Protein AF-A0A8S0SL87-F1 (afdb_monomer_lite)

pLDDT: mean 70.09, std 12.91, range [46.19, 93.69]

Foldseek 3Di:
DVVVLVVLVVVLVVLVVLVPDPDPCVVVSLVVLCVVCVPDDDPVVVVVVVVLVVVLVVLVVVLVVVVVVCVVDPDDDPVVVVVVVVVSVVSVSVSVSSVSVVVVVVVSVVVVVVVVVVVVVVVVVVVVVVVVVVVVVVVVVVVVVVVVVVVVVVVVVVVVVVVVVVVVVVVVVVVVVVVVVVVVVVVVVVVVVVVVVVVVVVVVVVVVVVVVVVVVVVVD

Sequence (220 aa):
MIQLLFTLIFAEMALIVIFVFKTPFRKLAIMGLDRVKRGRGPIVVKTVAGTIFIVMVSSGYSVVAIHRR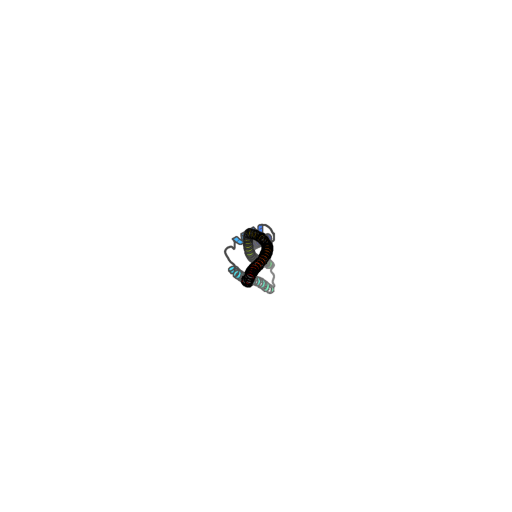WIDDGEVNTTDQILLAKHLLEASLMGFSLFLAFMIDRLHHYIRELRVRRKSMEAVKQQNRAFEDEKTPISEEVIALKLEKTTSHERIKQLESKLEEKIKDANSAEANATALKKQSEGFLLEQWRIQEFLSHGLKFKSQYNKFIYYIKVKFI

Organism: NCBI:txid158383

Radius of gyration: 60.65 Å; chains: 1; bounding box: 116×44×173 Å

Structure (mmCIF, N/CA/C/O backbone):
data_AF-A0A8S0SL87-F1
#
_entry.id   AF-A0A8S0SL87-F1
#
loop_
_atom_site.group_PDB
_atom_site.id
_atom_site.type_symbol
_atom_site.label_atom_id
_atom_site.label_alt_id
_atom_site.label_comp_id
_atom_site.label_asym_id
_atom_site.label_entity_id
_atom_site.label_seq_id
_atom_site.pdbx_PDB_ins_code
_atom_site.Cartn_x
_atom_site.Cartn_y
_atom_site.Cartn_z
_atom_site.occupancy
_atom_site.B_iso_or_equiv
_atom_site.auth_seq_id
_atom_site.auth_comp_id
_atom_site.auth_asym_id
_atom_site.auth_atom_id
_atom_site.pdbx_PDB_model_num
ATOM 1 N N . MET A 1 1 ? 24.082 5.816 -46.889 1.00 67.62 1 MET A N 1
ATOM 2 C CA . MET A 1 1 ? 24.326 5.435 -45.481 1.00 67.62 1 MET A CA 1
ATOM 3 C C . MET A 1 1 ? 24.149 6.617 -44.533 1.00 67.62 1 MET A C 1
ATOM 5 O O . MET A 1 1 ? 23.246 6.563 -43.711 1.00 67.62 1 MET A O 1
ATOM 9 N N . ILE A 1 2 ? 24.878 7.725 -44.716 1.00 68.62 2 ILE A N 1
ATOM 10 C CA . ILE A 1 2 ? 24.764 8.940 -43.876 1.00 68.62 2 ILE A CA 1
ATOM 11 C C . ILE A 1 2 ? 23.323 9.478 -43.737 1.00 68.62 2 ILE A C 1
ATOM 13 O O . ILE A 1 2 ? 22.911 9.808 -42.633 1.00 68.62 2 ILE A O 1
ATOM 17 N N . GLN A 1 3 ? 22.524 9.504 -44.812 1.00 74.56 3 GLN A N 1
ATOM 18 C CA . GLN A 1 3 ? 21.118 9.943 -44.742 1.00 74.56 3 GLN A CA 1
ATOM 19 C C . GLN A 1 3 ? 20.264 9.079 -43.799 1.00 74.56 3 GLN A C 1
ATOM 21 O O . GLN A 1 3 ? 19.480 9.622 -43.031 1.00 74.56 3 GLN A O 1
ATOM 26 N N . LEU A 1 4 ? 20.454 7.753 -43.806 1.00 76.31 4 LEU A N 1
ATOM 27 C CA . LEU A 1 4 ? 19.731 6.836 -42.917 1.00 76.31 4 LEU A CA 1
ATOM 28 C C . LEU A 1 4 ? 20.131 7.047 -41.455 1.00 76.31 4 LEU A C 1
ATOM 30 O O . LEU A 1 4 ? 19.263 7.055 -40.587 1.00 76.31 4 LEU A O 1
ATOM 34 N N . LEU A 1 5 ? 21.424 7.269 -41.191 1.00 73.69 5 LEU A N 1
ATOM 35 C CA . LEU A 1 5 ? 21.924 7.595 -39.852 1.00 73.69 5 LEU A CA 1
ATOM 36 C C . LEU A 1 5 ? 21.337 8.922 -39.353 1.00 73.69 5 LEU A C 1
ATOM 38 O O . LEU A 1 5 ? 20.911 9.006 -38.206 1.00 73.69 5 LEU A O 1
ATOM 42 N N . PHE A 1 6 ? 21.224 9.931 -40.220 1.00 72.94 6 PHE A N 1
ATOM 43 C CA . PHE A 1 6 ? 20.551 11.188 -39.887 1.00 72.94 6 PHE A CA 1
ATOM 44 C C . PHE A 1 6 ? 19.064 10.997 -39.578 1.00 72.94 6 PHE A C 1
ATOM 46 O O . PHE A 1 6 ? 18.579 11.541 -38.588 1.00 72.94 6 PHE A O 1
ATOM 53 N N . THR A 1 7 ? 18.335 10.214 -40.379 1.00 74.25 7 THR A N 1
ATOM 54 C CA . THR A 1 7 ? 16.920 9.907 -40.110 1.00 74.25 7 THR A CA 1
ATOM 55 C C . THR A 1 7 ? 16.748 9.154 -38.792 1.00 74.25 7 THR A C 1
ATOM 57 O O . THR A 1 7 ? 15.816 9.439 -38.041 1.00 74.25 7 THR A O 1
ATOM 60 N N . LEU A 1 8 ? 17.657 8.227 -38.487 1.00 76.56 8 LEU A N 1
ATOM 61 C CA . LEU A 1 8 ? 17.645 7.452 -37.252 1.00 76.56 8 LEU A CA 1
ATOM 62 C C . LEU A 1 8 ? 17.896 8.344 -36.031 1.00 76.56 8 LEU A C 1
ATOM 64 O O . LEU A 1 8 ? 17.082 8.346 -35.113 1.00 76.56 8 LEU A O 1
ATOM 68 N N . ILE A 1 9 ? 18.930 9.189 -36.071 1.00 76.19 9 ILE A N 1
ATOM 69 C CA . ILE A 1 9 ? 19.212 10.171 -35.013 1.00 76.19 9 ILE A CA 1
ATOM 70 C C . ILE A 1 9 ? 18.038 11.143 -34.855 1.00 76.19 9 ILE A C 1
ATOM 72 O O . ILE A 1 9 ? 17.658 11.476 -33.737 1.00 76.19 9 ILE A O 1
ATOM 76 N N . PHE A 1 10 ? 17.418 11.583 -35.952 1.00 76.38 10 PHE A N 1
ATOM 77 C CA . PHE A 1 10 ? 16.253 12.465 -35.889 1.00 76.38 10 PHE A CA 1
ATOM 78 C C . PHE A 1 10 ? 15.051 11.784 -35.218 1.00 76.38 10 PHE A C 1
ATOM 80 O O . PHE A 1 10 ? 14.382 12.395 -34.385 1.00 76.38 10 PHE A O 1
ATOM 87 N N . ALA A 1 11 ? 14.805 10.506 -35.517 1.00 72.12 11 ALA A N 1
ATOM 88 C CA . ALA A 1 11 ? 13.777 9.714 -34.847 1.00 72.12 11 ALA A CA 1
ATOM 89 C C . ALA A 1 11 ? 14.088 9.500 -33.353 1.00 72.12 11 ALA A C 1
ATOM 91 O O . ALA A 1 11 ? 13.188 9.597 -32.518 1.00 72.12 11 ALA A O 1
ATOM 92 N N . GLU A 1 12 ? 15.351 9.259 -32.998 1.00 69.00 12 GLU A N 1
ATOM 93 C CA . GLU A 1 12 ? 15.801 9.114 -31.608 1.00 69.00 12 GLU A CA 1
ATOM 94 C C . GLU A 1 12 ? 15.674 10.431 -30.827 1.00 69.00 12 GLU A C 1
ATOM 96 O O . GLU A 1 12 ? 15.150 10.445 -29.711 1.00 69.00 12 GLU A O 1
ATOM 101 N N . MET A 1 13 ? 16.064 11.555 -31.430 1.00 72.12 13 MET A N 1
ATOM 102 C CA . MET A 1 13 ? 15.890 12.895 -30.864 1.00 72.12 13 MET A CA 1
ATOM 103 C C . MET A 1 13 ? 14.411 13.241 -30.688 1.00 72.12 13 MET A C 1
ATOM 105 O O . MET A 1 13 ? 14.021 13.735 -29.630 1.00 72.12 13 MET A O 1
ATOM 109 N N . ALA A 1 14 ? 13.561 12.920 -31.667 1.00 73.62 14 ALA A N 1
ATOM 110 C CA . ALA A 1 14 ? 12.116 13.072 -31.532 1.00 73.62 14 ALA A CA 1
ATOM 111 C C . ALA A 1 14 ? 11.574 12.234 -30.361 1.00 73.62 14 ALA A C 1
ATOM 113 O O . ALA A 1 14 ? 10.750 12.719 -29.584 1.00 73.62 14 ALA A O 1
ATOM 114 N N . LEU A 1 15 ? 12.081 11.009 -30.176 1.00 67.75 15 LEU A N 1
ATOM 115 C CA . LEU A 1 15 ? 11.713 10.152 -29.050 1.00 67.75 15 LEU A CA 1
ATOM 116 C C . LEU A 1 15 ? 12.115 10.772 -27.700 1.00 67.75 15 LEU A C 1
ATOM 118 O O . LEU A 1 15 ? 11.321 10.742 -26.759 1.00 67.75 15 LEU A O 1
ATOM 122 N N . ILE A 1 16 ? 13.311 11.368 -27.613 1.00 69.44 16 ILE A N 1
ATOM 123 C CA . ILE A 1 16 ? 13.798 12.073 -26.415 1.00 69.44 16 ILE A CA 1
ATOM 124 C C . ILE A 1 16 ? 12.934 13.302 -26.124 1.00 69.44 16 ILE A C 1
ATOM 126 O O . ILE A 1 16 ? 12.501 13.489 -24.988 1.00 69.44 16 ILE A O 1
ATOM 130 N N . VAL A 1 17 ? 12.624 14.114 -27.134 1.00 69.00 17 VAL A N 1
ATOM 131 C CA . VAL A 1 17 ? 11.779 15.307 -26.984 1.00 69.00 17 VAL A CA 1
ATOM 132 C C . VAL A 1 17 ? 10.380 14.919 -26.494 1.00 69.00 17 VAL A C 1
ATOM 134 O O . VAL A 1 17 ? 9.897 15.481 -25.510 1.00 69.00 17 VAL A O 1
ATOM 137 N N . ILE A 1 18 ? 9.766 13.888 -27.083 1.00 66.12 18 ILE A N 1
ATOM 138 C CA . ILE A 1 18 ? 8.480 13.333 -26.622 1.00 66.12 18 ILE A CA 1
ATOM 139 C C . ILE A 1 18 ? 8.550 12.882 -25.151 1.00 66.12 18 ILE A C 1
ATOM 141 O O . ILE A 1 18 ? 7.550 12.949 -24.432 1.00 66.12 18 ILE A O 1
ATOM 145 N N . PHE A 1 19 ? 9.720 12.432 -24.695 1.00 62.72 19 PHE A N 1
ATOM 146 C CA . PHE A 1 19 ? 9.950 11.997 -23.320 1.00 62.72 19 PHE A CA 1
ATOM 147 C C . PHE A 1 19 ? 10.100 13.160 -22.329 1.00 62.72 19 PHE A C 1
ATOM 149 O O . PHE A 1 19 ? 9.587 13.081 -21.210 1.00 62.72 19 PHE A O 1
ATOM 156 N N . VAL A 1 20 ? 10.785 14.235 -22.735 1.00 63.31 20 VAL A N 1
ATOM 157 C CA . VAL A 1 20 ? 11.012 15.448 -21.928 1.00 63.31 20 VAL A CA 1
ATOM 158 C C . VAL A 1 20 ? 9.706 16.223 -21.730 1.00 63.31 20 VAL A C 1
ATOM 160 O O . VAL A 1 20 ? 9.427 16.705 -20.628 1.00 63.31 20 VAL A O 1
ATOM 163 N N . PHE A 1 21 ? 8.854 16.301 -22.753 1.00 61.44 21 PHE A N 1
ATOM 164 C CA . PHE A 1 21 ? 7.560 16.960 -22.613 1.00 61.44 21 PHE A CA 1
ATOM 165 C C . PHE A 1 21 ? 6.617 16.142 -21.712 1.00 61.44 21 PHE A C 1
ATOM 167 O O . PHE A 1 21 ? 6.271 14.993 -21.994 1.00 61.44 21 PHE A O 1
ATOM 174 N N . LYS A 1 22 ? 6.112 16.764 -20.634 1.00 53.19 22 LYS A N 1
ATOM 175 C CA . LYS A 1 22 ? 5.076 16.226 -19.717 1.00 53.19 22 LYS A CA 1
ATOM 176 C C . LYS A 1 22 ? 3.690 16.084 -20.387 1.00 53.19 22 LYS A C 1
ATOM 178 O O . LYS A 1 22 ? 2.658 16.347 -19.782 1.00 53.19 22 LYS A O 1
ATOM 183 N N . THR A 1 23 ? 3.640 15.643 -21.635 1.00 56.97 23 THR A N 1
ATOM 184 C CA . THR A 1 23 ? 2.432 15.549 -22.465 1.00 56.97 23 THR A CA 1
ATOM 185 C C . THR A 1 23 ? 1.828 14.135 -22.490 1.00 56.97 23 THR A C 1
ATOM 187 O O . THR A 1 23 ? 2.523 13.159 -22.183 1.00 56.97 23 THR A O 1
ATOM 190 N N . PRO A 1 24 ? 0.536 13.974 -22.860 1.00 53.94 24 PRO A N 1
ATOM 191 C CA . PRO A 1 24 ? -0.150 12.674 -22.976 1.00 53.94 24 PRO A CA 1
ATOM 192 C C . PRO A 1 24 ? 0.556 11.668 -23.903 1.00 53.94 24 PRO A C 1
ATOM 194 O O . PRO A 1 24 ? 0.346 10.460 -23.772 1.00 53.94 24 PRO A O 1
ATOM 197 N N . PHE A 1 25 ? 1.466 12.137 -24.764 1.00 54.19 25 PHE A N 1
ATOM 198 C CA . PHE A 1 25 ? 2.359 11.308 -25.575 1.00 54.19 25 PHE A CA 1
ATOM 199 C C . PHE A 1 25 ? 3.285 10.401 -24.767 1.00 54.19 25 PHE A C 1
ATOM 201 O O . PHE A 1 25 ? 3.674 9.353 -25.273 1.00 54.19 25 PHE A O 1
ATOM 208 N N . ARG A 1 26 ? 3.543 10.697 -23.486 1.00 55.66 26 ARG A N 1
ATOM 209 C CA . ARG A 1 26 ? 4.216 9.754 -22.582 1.00 55.66 26 ARG A CA 1
ATOM 210 C C . ARG A 1 26 ? 3.483 8.409 -22.551 1.00 55.66 26 ARG A C 1
ATOM 212 O O . ARG A 1 26 ? 4.122 7.368 -22.532 1.00 55.66 26 ARG A O 1
ATOM 219 N N . LYS A 1 27 ? 2.143 8.400 -22.595 1.00 57.12 27 LYS A N 1
ATOM 220 C CA . LYS A 1 27 ? 1.345 7.160 -22.597 1.00 57.12 27 LYS A CA 1
ATOM 221 C C . LYS A 1 27 ? 1.479 6.397 -23.922 1.00 57.12 27 LYS A C 1
ATOM 223 O O . LYS A 1 27 ? 1.567 5.174 -23.894 1.00 57.12 27 LYS A O 1
ATOM 228 N N . LEU A 1 28 ? 1.548 7.108 -25.051 1.00 57.59 28 LEU A N 1
ATOM 229 C CA . LEU A 1 28 ? 1.750 6.538 -26.391 1.00 57.59 28 LEU A CA 1
ATOM 230 C C . LEU A 1 28 ? 3.167 5.996 -26.583 1.00 57.59 28 LEU A C 1
ATOM 232 O O . LEU A 1 28 ? 3.315 4.855 -27.007 1.00 57.59 28 LEU A O 1
ATOM 236 N N . ALA A 1 29 ? 4.191 6.763 -26.204 1.00 59.66 29 ALA A N 1
ATOM 237 C CA . ALA A 1 29 ? 5.582 6.323 -26.220 1.00 59.66 29 ALA A CA 1
ATOM 238 C C . ALA A 1 29 ? 5.762 5.072 -25.352 1.00 59.66 29 ALA A C 1
ATOM 240 O O . ALA A 1 29 ? 6.354 4.091 -25.791 1.00 59.66 29 ALA A O 1
ATOM 241 N N . ILE A 1 30 ? 5.155 5.052 -24.159 1.00 60.09 30 ILE A N 1
ATOM 242 C CA . ILE A 1 30 ? 5.149 3.868 -23.296 1.00 60.09 30 ILE A CA 1
ATOM 243 C C . ILE A 1 30 ? 4.422 2.701 -23.977 1.00 60.09 30 ILE A C 1
ATOM 245 O O . ILE A 1 30 ? 4.960 1.604 -23.979 1.00 60.09 30 ILE A O 1
ATOM 249 N N . MET A 1 31 ? 3.251 2.908 -24.588 1.00 58.59 31 MET A N 1
ATOM 250 C CA . MET A 1 31 ? 2.473 1.844 -25.243 1.00 58.59 31 MET A CA 1
ATOM 251 C C . MET A 1 31 ? 3.150 1.277 -26.504 1.00 58.59 31 MET A C 1
ATOM 253 O O . MET A 1 31 ? 3.079 0.072 -26.746 1.00 58.59 31 MET A O 1
ATOM 257 N N . GLY A 1 32 ? 3.840 2.117 -27.280 1.00 59.91 32 GLY A N 1
ATOM 258 C CA . GLY A 1 32 ? 4.638 1.701 -28.435 1.00 59.91 32 GLY A CA 1
ATOM 259 C C . GLY A 1 32 ? 5.848 0.864 -28.021 1.00 59.91 32 GLY A C 1
ATOM 260 O O . GLY A 1 32 ? 6.061 -0.227 -28.550 1.00 59.91 32 GLY A O 1
ATOM 261 N N . LEU A 1 33 ? 6.581 1.314 -26.999 1.00 58.69 33 LEU A N 1
ATOM 262 C CA . LEU A 1 33 ? 7.739 0.590 -26.464 1.00 58.69 33 LEU A CA 1
ATOM 263 C C . LEU A 1 33 ? 7.330 -0.735 -25.791 1.00 58.69 33 LEU A C 1
ATOM 265 O O . LEU A 1 33 ? 8.060 -1.723 -25.851 1.00 58.69 33 LEU A O 1
ATOM 269 N N . ASP A 1 34 ? 6.140 -0.776 -25.188 1.00 56.75 34 ASP A N 1
ATOM 270 C CA . ASP A 1 34 ? 5.547 -1.968 -24.570 1.00 56.75 34 ASP A CA 1
ATOM 271 C C . ASP A 1 34 ? 5.160 -3.033 -25.605 1.00 56.75 34 ASP A C 1
ATOM 273 O O . ASP A 1 34 ? 5.316 -4.226 -25.351 1.00 56.75 34 ASP A O 1
ATOM 277 N N . ARG A 1 35 ? 4.704 -2.620 -26.796 1.00 57.91 35 ARG A N 1
ATOM 278 C CA . ARG A 1 35 ? 4.341 -3.536 -27.888 1.00 57.91 35 ARG A CA 1
ATOM 279 C C . ARG A 1 35 ? 5.572 -4.191 -28.522 1.00 57.91 35 ARG A C 1
ATOM 281 O O . ARG A 1 35 ? 5.527 -5.378 -28.824 1.00 57.91 35 ARG A O 1
ATOM 288 N N . VAL A 1 36 ? 6.674 -3.450 -28.662 1.00 54.69 36 VAL A N 1
ATOM 289 C CA . VAL A 1 36 ? 7.914 -3.941 -29.294 1.00 54.69 36 VAL A CA 1
ATOM 290 C C . VAL A 1 36 ? 8.703 -4.904 -28.390 1.00 54.69 36 VAL A C 1
ATOM 292 O O . VAL A 1 36 ? 9.346 -5.821 -28.893 1.00 54.69 36 VAL A O 1
ATOM 295 N N . LYS A 1 37 ? 8.645 -4.758 -27.054 1.00 52.91 37 LYS A N 1
ATOM 296 C CA . LYS A 1 37 ? 9.484 -5.534 -26.105 1.00 52.91 37 LYS A CA 1
ATOM 297 C C . LYS A 1 37 ? 8.728 -6.476 -25.158 1.00 52.91 37 LYS A C 1
ATOM 299 O O . LYS A 1 37 ? 9.312 -6.969 -24.186 1.00 52.91 37 LYS A O 1
ATOM 304 N N . ARG A 1 38 ? 7.453 -6.778 -25.437 1.00 50.31 38 ARG A N 1
ATOM 305 C CA . ARG A 1 38 ? 6.571 -7.592 -24.570 1.00 50.31 38 ARG A CA 1
ATOM 306 C C . ARG A 1 38 ? 7.051 -9.032 -24.308 1.00 50.31 38 ARG A C 1
ATOM 308 O O . ARG A 1 38 ? 6.547 -9.658 -23.385 1.00 50.31 38 ARG A O 1
ATOM 315 N N . GLY A 1 39 ? 8.019 -9.552 -25.070 1.00 47.69 39 GLY A N 1
ATOM 316 C CA . GLY A 1 39 ? 8.421 -10.968 -25.019 1.00 47.69 39 GLY A CA 1
ATOM 317 C C . GLY A 1 39 ? 9.774 -11.304 -24.380 1.00 47.69 39 GLY A C 1
ATOM 318 O O . GLY A 1 39 ? 10.075 -12.483 -24.236 1.00 47.69 39 GLY A O 1
ATOM 319 N N . ARG A 1 40 ? 10.622 -10.333 -24.009 1.00 52.22 40 ARG A N 1
ATOM 320 C CA . ARG A 1 40 ? 11.967 -10.630 -23.472 1.00 52.22 40 ARG A CA 1
ATOM 321 C C . ARG A 1 40 ? 12.172 -9.972 -22.106 1.00 52.22 40 ARG A C 1
ATOM 323 O O . ARG A 1 40 ? 12.044 -8.759 -21.936 1.00 52.22 40 ARG A O 1
ATOM 330 N N . GLY A 1 41 ? 12.359 -10.830 -21.106 1.00 61.31 41 GLY A N 1
ATOM 331 C CA . GLY A 1 41 ? 12.463 -10.490 -19.689 1.00 61.31 41 GLY A CA 1
ATOM 332 C C . GLY A 1 41 ? 13.818 -9.873 -19.289 1.00 61.31 41 GLY A C 1
ATOM 333 O O . GLY A 1 41 ? 14.530 -9.342 -20.133 1.00 61.31 41 GLY A O 1
ATOM 334 N N . PRO A 1 42 ? 14.193 -9.939 -18.002 1.00 50.91 42 PRO A N 1
ATOM 335 C CA . PRO A 1 42 ? 15.356 -9.240 -17.430 1.00 50.91 42 PRO A CA 1
ATOM 336 C C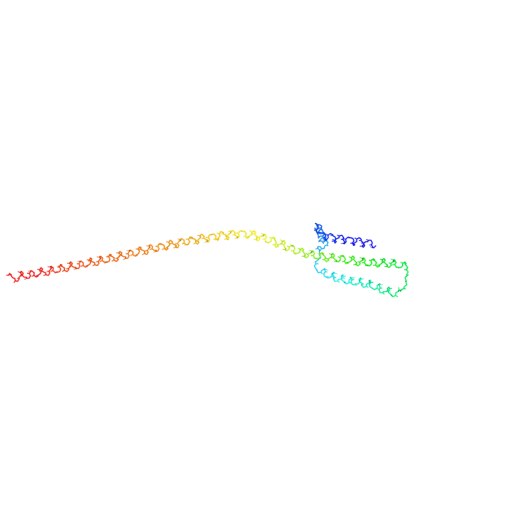 . PRO A 1 42 ? 16.734 -9.881 -17.702 1.00 50.91 42 PRO A C 1
ATOM 338 O O . PRO A 1 42 ? 17.751 -9.208 -17.570 1.00 50.91 42 PRO A O 1
ATOM 341 N N . ILE A 1 43 ? 16.797 -11.158 -18.092 1.00 50.66 43 ILE A N 1
ATOM 342 C CA . ILE A 1 43 ? 18.068 -11.886 -18.302 1.00 50.66 43 ILE A CA 1
ATOM 343 C C . ILE A 1 43 ? 18.734 -11.536 -19.636 1.00 50.66 43 ILE A C 1
ATOM 345 O O . ILE A 1 43 ? 19.944 -11.339 -19.679 1.00 50.66 43 ILE A O 1
ATOM 349 N N . VAL A 1 44 ? 17.942 -11.360 -20.698 1.00 54.94 44 VAL A N 1
ATOM 350 C CA . VAL A 1 44 ? 18.456 -10.953 -22.017 1.00 54.94 44 VAL A CA 1
ATOM 351 C C . VAL A 1 44 ? 19.045 -9.540 -21.959 1.00 54.94 44 VAL A C 1
ATOM 353 O O . VAL A 1 44 ? 19.995 -9.240 -22.660 1.00 54.94 44 VAL A O 1
ATOM 356 N N . VAL A 1 45 ? 18.541 -8.677 -21.074 1.00 52.75 45 VAL A N 1
ATOM 357 C CA . VAL A 1 45 ? 19.018 -7.290 -20.939 1.00 52.75 45 VAL A CA 1
ATOM 358 C C . VAL A 1 45 ? 20.433 -7.234 -20.354 1.00 52.75 45 VAL A C 1
ATOM 360 O O . VAL A 1 45 ? 21.253 -6.442 -20.807 1.00 52.75 45 VAL A O 1
ATOM 363 N N . LYS A 1 46 ? 20.753 -8.103 -19.385 1.00 52.25 46 LYS A N 1
ATOM 364 C CA . LYS A 1 46 ? 22.091 -8.149 -18.771 1.00 52.25 46 LYS A CA 1
ATOM 365 C C . LYS A 1 46 ? 23.153 -8.651 -19.750 1.00 52.25 46 LYS A C 1
ATOM 367 O O . LYS A 1 46 ? 24.245 -8.094 -19.801 1.00 52.25 46 LYS A O 1
ATOM 372 N N . THR A 1 47 ? 22.826 -9.671 -20.542 1.00 58.72 47 THR A N 1
ATOM 373 C CA . THR A 1 47 ? 23.752 -10.224 -21.539 1.00 58.72 47 THR A CA 1
ATOM 374 C C . THR A 1 47 ? 23.923 -9.286 -22.729 1.00 58.72 47 THR A C 1
ATOM 376 O O . THR A 1 47 ? 25.052 -9.059 -23.154 1.00 58.72 47 THR A O 1
ATOM 379 N N . VAL A 1 48 ? 22.837 -8.657 -23.191 1.00 59.06 48 VAL A N 1
ATOM 380 C CA . VAL A 1 48 ? 22.859 -7.663 -24.273 1.00 59.06 48 VAL A CA 1
ATOM 381 C C . VAL A 1 48 ? 23.677 -6.429 -23.880 1.00 59.06 48 VAL A C 1
ATOM 383 O O . VAL A 1 48 ? 24.517 -5.997 -24.665 1.00 59.06 48 VAL A O 1
ATOM 386 N N . ALA A 1 49 ? 23.534 -5.922 -22.650 1.00 51.56 49 ALA A N 1
ATOM 387 C CA . ALA A 1 49 ? 24.355 -4.819 -22.146 1.00 51.56 49 ALA A CA 1
ATOM 388 C C . ALA A 1 49 ? 25.855 -5.166 -22.110 1.00 51.56 49 ALA A C 1
ATOM 390 O O . ALA A 1 49 ? 26.677 -4.337 -22.492 1.00 51.56 49 ALA A O 1
ATOM 391 N N . GLY A 1 50 ? 26.211 -6.395 -21.717 1.00 59.75 50 GLY A N 1
ATOM 392 C CA . GLY A 1 50 ? 27.596 -6.875 -21.737 1.00 59.75 50 GLY A CA 1
ATOM 393 C C . GLY A 1 50 ? 28.176 -6.953 -23.152 1.00 59.75 50 GLY A C 1
ATOM 394 O O . GLY A 1 50 ? 29.246 -6.403 -23.411 1.00 59.75 50 GLY A O 1
ATOM 395 N N . THR A 1 51 ? 27.450 -7.560 -24.096 1.00 63.31 51 THR A N 1
ATOM 396 C CA . THR A 1 51 ? 27.890 -7.627 -25.502 1.00 63.31 51 THR A CA 1
ATOM 397 C C . THR A 1 51 ? 27.979 -6.249 -26.155 1.00 63.31 51 THR A C 1
ATOM 399 O O . THR A 1 51 ? 28.895 -5.999 -26.930 1.00 63.31 51 THR A O 1
ATOM 402 N N . ILE A 1 52 ? 27.080 -5.324 -25.817 1.00 60.34 52 ILE A N 1
ATOM 403 C CA . ILE A 1 52 ? 27.075 -3.971 -26.388 1.00 60.34 52 ILE A CA 1
ATOM 404 C C . ILE A 1 52 ? 28.180 -3.105 -25.780 1.00 60.34 52 ILE A C 1
ATOM 406 O O . ILE A 1 52 ? 28.795 -2.332 -26.507 1.00 60.34 52 ILE A O 1
ATOM 410 N N . PHE A 1 53 ? 28.497 -3.264 -24.491 1.00 60.97 53 PHE A N 1
ATOM 411 C CA . PHE A 1 53 ? 29.652 -2.604 -23.876 1.00 60.97 53 PHE A CA 1
ATOM 412 C C . PHE A 1 53 ? 30.955 -2.999 -24.585 1.00 60.97 53 PHE A C 1
ATOM 414 O O . PHE A 1 53 ? 31.769 -2.141 -24.915 1.00 60.97 53 PHE A O 1
ATOM 421 N N . ILE A 1 54 ? 31.102 -4.284 -24.915 1.00 69.06 54 ILE A N 1
ATOM 422 C CA . ILE A 1 54 ? 32.242 -4.799 -25.684 1.00 69.06 54 ILE A CA 1
ATOM 423 C C . ILE A 1 54 ? 32.282 -4.194 -27.097 1.00 69.06 54 ILE A C 1
ATOM 425 O O . ILE A 1 54 ? 33.337 -3.740 -27.538 1.00 69.06 54 ILE A O 1
ATOM 429 N N . VAL A 1 55 ? 31.141 -4.122 -27.794 1.00 68.94 55 VAL A N 1
ATOM 430 C CA . VAL A 1 55 ? 31.052 -3.506 -29.133 1.00 68.94 55 VAL A CA 1
ATOM 431 C C . VAL A 1 55 ? 31.360 -2.005 -29.088 1.00 68.94 55 VAL A C 1
ATOM 433 O O . VAL A 1 55 ? 32.040 -1.491 -29.973 1.00 68.94 55 VAL A O 1
ATOM 436 N N . MET A 1 56 ? 30.929 -1.297 -28.041 1.00 63.53 56 MET A N 1
ATOM 437 C CA . MET A 1 56 ? 31.191 0.134 -27.878 1.00 63.53 56 MET A CA 1
ATOM 438 C C . MET A 1 56 ? 32.677 0.414 -27.605 1.00 63.53 56 MET A C 1
ATOM 440 O O . MET A 1 56 ? 33.252 1.326 -28.201 1.00 63.53 56 MET A O 1
ATOM 444 N N . VAL A 1 57 ? 33.324 -0.411 -26.774 1.00 65.94 57 VAL A N 1
ATOM 445 C CA . VAL A 1 57 ? 34.780 -0.366 -26.562 1.00 65.94 57 VAL A CA 1
ATOM 446 C C . VAL A 1 57 ? 35.516 -0.663 -27.872 1.00 65.94 57 VAL A C 1
ATOM 448 O O . VAL A 1 57 ? 36.431 0.073 -28.234 1.00 65.94 57 VAL A O 1
ATOM 451 N N . SER A 1 58 ? 35.078 -1.671 -28.632 1.00 64.12 58 SER A N 1
ATOM 452 C CA . SER A 1 58 ? 35.664 -2.013 -29.935 1.00 64.12 58 SER A CA 1
ATOM 453 C C . SER A 1 58 ? 35.554 -0.868 -30.948 1.00 64.12 58 SER A C 1
ATOM 455 O O . SER A 1 58 ? 36.547 -0.536 -31.593 1.00 64.12 58 SER A O 1
ATOM 457 N N . SER A 1 59 ? 34.399 -0.203 -31.030 1.00 63.81 59 SER A N 1
ATOM 458 C CA . SER A 1 59 ? 34.213 0.964 -31.899 1.00 63.81 59 SER A CA 1
ATOM 459 C C . SER A 1 59 ? 35.110 2.138 -31.490 1.00 63.81 59 SER A C 1
ATOM 461 O O . SER A 1 59 ? 35.665 2.809 -32.360 1.00 63.81 59 SER A O 1
ATOM 463 N N . GLY A 1 60 ? 35.284 2.384 -30.186 1.00 64.56 60 GLY A N 1
ATOM 464 C CA . GLY A 1 60 ? 36.202 3.409 -29.681 1.00 64.56 60 GLY A CA 1
ATOM 465 C C . GLY A 1 60 ? 37.662 3.104 -30.028 1.00 64.56 60 GLY A C 1
ATOM 466 O O . GLY A 1 60 ? 38.390 3.988 -30.481 1.00 64.56 60 GLY A O 1
ATOM 467 N N . TYR A 1 61 ? 38.070 1.839 -29.907 1.00 66.00 61 TYR A N 1
ATOM 468 C CA . TYR A 1 61 ? 39.399 1.388 -30.324 1.00 66.00 61 TYR A CA 1
ATOM 469 C C . TYR A 1 61 ? 39.637 1.576 -31.822 1.00 66.00 61 TYR A C 1
ATOM 471 O O . TYR A 1 61 ? 40.718 2.021 -32.196 1.00 66.00 61 TYR A O 1
ATOM 479 N N . SER A 1 62 ? 38.653 1.300 -32.682 1.00 60.94 62 SER A N 1
ATOM 480 C CA . SER A 1 62 ? 38.792 1.512 -34.129 1.00 60.94 62 SER A CA 1
ATOM 481 C C . SER A 1 62 ? 39.009 2.985 -34.484 1.00 60.94 62 SER A C 1
ATOM 483 O O . SER A 1 62 ? 39.877 3.288 -35.298 1.00 60.94 62 SER A O 1
ATOM 485 N N . VAL A 1 63 ? 38.292 3.909 -33.837 1.00 62.19 63 VAL A N 1
ATOM 486 C CA . VAL A 1 63 ? 38.468 5.358 -34.049 1.00 62.19 63 VAL A CA 1
ATOM 487 C C . VAL A 1 63 ? 39.851 5.824 -33.582 1.00 62.19 63 VAL A C 1
ATOM 489 O O . VAL A 1 63 ? 40.538 6.540 -34.309 1.00 62.19 63 VAL A O 1
ATOM 492 N N . VAL A 1 64 ? 40.303 5.368 -32.409 1.00 64.38 64 VAL A N 1
ATOM 493 C CA . VAL A 1 64 ? 41.639 5.694 -31.880 1.00 64.38 64 VAL A CA 1
ATOM 494 C C . VAL A 1 64 ? 42.750 5.074 -32.733 1.00 64.38 64 VAL A C 1
ATOM 496 O O . VAL A 1 64 ? 43.772 5.716 -32.954 1.00 64.38 64 VAL A O 1
ATOM 499 N N . ALA A 1 65 ? 42.559 3.859 -33.249 1.00 64.25 65 ALA A N 1
ATOM 500 C CA . ALA A 1 65 ? 43.531 3.177 -34.101 1.00 64.25 65 ALA A CA 1
ATOM 501 C C . ALA A 1 65 ? 43.674 3.844 -35.478 1.00 64.25 65 ALA A C 1
ATOM 503 O O . ALA A 1 65 ? 44.788 3.943 -35.992 1.00 64.25 65 ALA A O 1
ATOM 504 N N . ILE A 1 66 ? 42.572 4.334 -36.056 1.00 63.47 66 ILE A N 1
ATOM 505 C CA . ILE A 1 66 ? 42.595 5.121 -37.299 1.00 63.47 66 ILE A CA 1
ATOM 506 C C . ILE A 1 66 ? 43.284 6.471 -37.056 1.00 63.47 66 ILE A C 1
ATOM 508 O O . ILE A 1 66 ? 44.124 6.877 -37.851 1.00 63.47 66 ILE A O 1
ATOM 512 N N . HIS A 1 67 ? 43.004 7.130 -35.929 1.00 61.69 67 HIS A N 1
ATOM 513 C CA . HIS A 1 67 ? 43.644 8.397 -35.568 1.00 61.69 67 HIS A CA 1
ATOM 514 C C . HIS A 1 67 ? 45.152 8.251 -35.287 1.00 61.69 67 HIS A C 1
ATOM 516 O O . HIS A 1 67 ? 45.943 9.089 -35.706 1.00 61.69 67 HIS A O 1
ATOM 522 N N . ARG A 1 68 ? 45.567 7.164 -34.621 1.00 60.69 68 ARG A N 1
ATOM 523 C CA . ARG A 1 68 ? 46.980 6.850 -34.342 1.00 60.69 68 ARG A CA 1
ATOM 524 C C . ARG A 1 68 ? 47.780 6.574 -35.615 1.00 60.69 68 ARG A C 1
ATOM 526 O O . ARG A 1 68 ? 48.882 7.084 -35.727 1.00 60.69 68 ARG A O 1
ATOM 533 N N . ARG A 1 69 ? 47.217 5.826 -36.573 1.00 61.50 69 ARG A N 1
ATOM 534 C CA . ARG A 1 69 ? 47.854 5.584 -37.884 1.00 61.50 69 ARG A CA 1
ATOM 535 C C . ARG A 1 69 ? 48.038 6.863 -38.706 1.00 61.50 69 ARG A C 1
ATOM 537 O O . ARG A 1 69 ? 48.968 6.944 -39.488 1.00 61.50 69 ARG A O 1
ATOM 544 N N . TRP A 1 70 ? 47.179 7.861 -38.508 1.00 55.09 70 TRP A N 1
ATOM 545 C CA . TRP A 1 70 ? 47.236 9.138 -39.224 1.00 55.09 70 TRP A CA 1
ATOM 546 C C . TRP A 1 70 ? 48.306 10.102 -38.685 1.00 55.09 70 TRP A C 1
ATOM 548 O O . TRP A 1 70 ? 48.789 10.950 -39.423 1.00 55.09 70 TRP A O 1
ATOM 558 N N . ILE A 1 71 ? 48.698 9.969 -37.411 1.00 58.41 71 ILE A N 1
ATOM 559 C CA . ILE A 1 71 ? 49.840 10.712 -36.848 1.00 58.41 71 ILE A CA 1
ATOM 560 C C . ILE A 1 71 ? 51.172 10.221 -37.448 1.00 58.41 71 ILE A C 1
ATOM 562 O O . ILE A 1 71 ? 52.113 11.006 -37.521 1.00 58.41 71 ILE A O 1
ATOM 566 N N . ASP A 1 72 ? 51.234 8.962 -37.896 1.00 59.03 72 ASP A N 1
ATOM 567 C CA . ASP A 1 72 ? 52.439 8.363 -38.485 1.00 59.03 72 ASP A CA 1
ATOM 568 C C . ASP A 1 72 ? 52.578 8.612 -40.008 1.00 59.03 72 ASP A C 1
ATOM 570 O O . ASP A 1 72 ? 53.702 8.767 -40.477 1.00 59.03 72 ASP A O 1
ATOM 574 N N . ASP A 1 73 ? 51.483 8.713 -40.779 1.00 58.12 73 ASP A N 1
ATOM 575 C CA . ASP A 1 73 ? 51.509 8.962 -42.241 1.00 58.12 73 ASP A CA 1
ATOM 576 C C . ASP A 1 73 ? 51.232 10.445 -42.578 1.00 58.12 73 ASP A C 1
ATOM 578 O O . ASP A 1 73 ? 50.119 10.862 -42.908 1.00 58.12 73 ASP A O 1
ATOM 582 N N . GLY A 1 74 ? 52.267 11.277 -42.457 1.00 57.50 74 GLY A N 1
ATOM 583 C CA . GLY A 1 74 ? 52.213 12.733 -42.621 1.00 57.50 74 GLY A CA 1
ATOM 584 C C . GLY A 1 74 ? 52.338 13.266 -44.057 1.00 57.50 74 GLY A C 1
ATOM 585 O O . GLY A 1 74 ? 53.183 14.127 -44.290 1.00 57.50 74 GLY A O 1
ATOM 586 N N . GLU A 1 75 ? 51.502 12.837 -45.011 1.00 56.06 75 GLU A N 1
ATOM 587 C CA . GLU A 1 75 ? 51.467 13.447 -46.356 1.00 56.06 75 GLU A CA 1
ATOM 588 C C . GLU A 1 75 ? 50.023 13.605 -46.879 1.00 56.06 75 GLU A C 1
ATOM 590 O O . GLU A 1 75 ? 49.303 12.642 -47.133 1.00 56.06 75 GLU A O 1
ATOM 595 N N . VAL A 1 76 ? 49.546 14.853 -46.955 1.00 53.75 76 VAL A N 1
ATOM 596 C CA . VAL A 1 76 ? 48.115 15.197 -47.060 1.00 53.75 76 VAL A CA 1
ATOM 597 C C . VAL A 1 76 ? 47.703 15.545 -48.491 1.00 53.75 76 VAL A C 1
ATOM 599 O O . VAL A 1 76 ? 47.969 16.645 -48.971 1.00 53.75 76 VAL A O 1
ATOM 602 N N . ASN A 1 77 ? 46.943 14.656 -49.133 1.00 61.59 77 ASN A N 1
ATOM 603 C CA . ASN A 1 77 ? 46.208 14.950 -50.365 1.00 61.59 77 ASN A CA 1
ATOM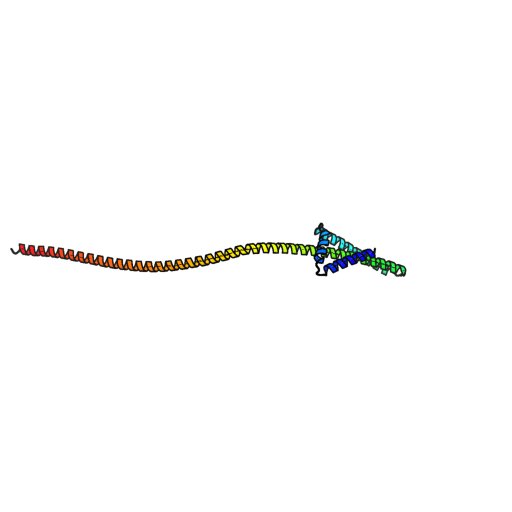 604 C C . ASN A 1 77 ? 44.825 15.554 -50.042 1.00 61.59 77 ASN A C 1
ATOM 606 O O . ASN A 1 77 ? 44.086 15.056 -49.186 1.00 61.59 77 ASN A O 1
ATOM 610 N N . THR A 1 78 ? 44.438 16.635 -50.726 1.00 61.03 78 THR A N 1
ATOM 611 C CA . THR A 1 78 ? 43.213 17.411 -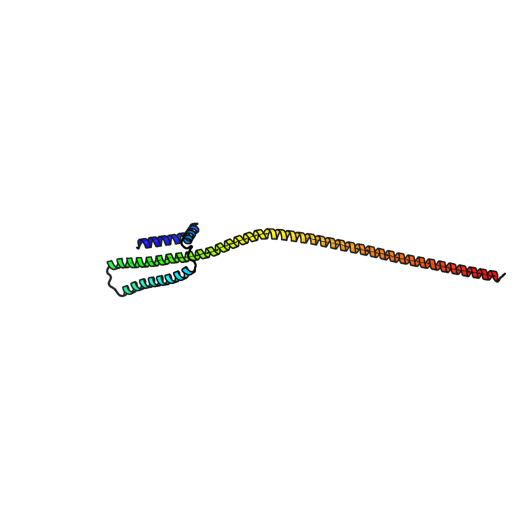50.423 1.00 61.03 78 THR A CA 1
ATOM 612 C C . THR A 1 78 ? 41.923 16.620 -50.679 1.00 61.03 78 THR A C 1
ATOM 614 O O . THR A 1 78 ? 40.917 16.822 -50.001 1.00 61.03 78 THR A O 1
ATOM 617 N N . THR A 1 79 ? 41.945 15.682 -51.628 1.00 67.94 79 THR A N 1
ATOM 618 C CA . THR A 1 79 ? 40.812 14.793 -51.935 1.00 67.94 79 THR A CA 1
ATOM 619 C C . THR A 1 79 ? 40.648 13.694 -50.883 1.00 67.94 79 THR A C 1
ATOM 621 O O . THR A 1 79 ? 39.520 13.359 -50.509 1.00 67.94 79 THR A O 1
ATOM 624 N N . ASP A 1 80 ? 41.759 13.210 -50.327 1.00 64.94 80 ASP A N 1
ATOM 625 C CA . ASP A 1 80 ? 41.759 12.175 -49.293 1.00 64.94 80 ASP A CA 1
ATOM 626 C C . ASP A 1 80 ? 41.281 12.732 -47.950 1.00 64.94 80 ASP A C 1
ATOM 628 O O . ASP A 1 80 ? 40.570 12.042 -47.223 1.00 64.94 80 ASP A O 1
ATOM 632 N N . GLN A 1 81 ? 41.526 14.018 -47.662 1.00 65.69 81 GLN A N 1
ATOM 633 C CA . GLN A 1 81 ? 40.937 14.695 -46.497 1.00 65.69 81 GLN A CA 1
ATOM 634 C C . GLN A 1 81 ? 39.404 14.685 -46.518 1.00 65.69 81 GLN A C 1
ATOM 636 O O . GLN A 1 81 ? 38.777 14.448 -45.486 1.00 65.69 81 GLN A O 1
ATOM 641 N N . ILE A 1 82 ? 38.783 14.910 -47.680 1.00 75.00 82 ILE A N 1
ATOM 642 C CA . ILE A 1 82 ? 37.317 14.961 -47.800 1.00 75.00 82 ILE A CA 1
ATOM 643 C C . ILE A 1 82 ? 36.722 13.554 -47.666 1.00 75.00 82 ILE A C 1
ATOM 645 O O . ILE A 1 82 ? 35.706 13.366 -46.989 1.00 75.00 82 ILE A O 1
ATOM 649 N N . LEU A 1 83 ? 37.365 12.550 -48.270 1.00 76.00 83 LEU A N 1
ATOM 650 C CA . LEU A 1 83 ? 36.932 11.156 -48.171 1.00 76.00 83 LEU A CA 1
ATOM 651 C C . LEU A 1 83 ? 37.081 10.614 -46.740 1.00 76.00 83 LEU A C 1
ATOM 653 O O . LEU A 1 83 ? 36.180 9.944 -46.227 1.00 76.00 83 LEU A O 1
ATOM 657 N N . LEU A 1 84 ? 38.176 10.963 -46.069 1.00 69.19 84 LEU A N 1
ATOM 658 C CA . LEU A 1 84 ? 38.461 10.549 -44.699 1.00 69.19 84 LEU A CA 1
ATOM 659 C C . LEU A 1 84 ? 37.541 11.264 -43.703 1.00 69.19 84 LEU A C 1
ATOM 661 O O . LEU A 1 84 ? 36.948 10.603 -42.852 1.00 69.19 84 LEU A O 1
ATOM 665 N N . ALA A 1 85 ? 37.310 12.572 -43.861 1.00 70.69 85 ALA A N 1
ATOM 666 C CA . ALA A 1 85 ? 36.331 13.309 -43.059 1.00 70.69 85 ALA A CA 1
ATOM 667 C C . ALA A 1 85 ? 34.929 12.698 -43.182 1.00 70.69 85 ALA A C 1
ATOM 669 O O . ALA A 1 85 ? 34.223 12.562 -42.184 1.00 70.69 85 ALA A O 1
ATOM 670 N N . LYS A 1 86 ? 34.542 12.254 -44.384 1.00 76.81 86 LYS A N 1
ATOM 671 C CA . LYS A 1 86 ? 33.268 11.565 -44.610 1.00 76.81 86 LYS A CA 1
ATOM 672 C C . LYS A 1 86 ? 33.198 10.215 -43.884 1.00 76.81 86 LYS A C 1
ATOM 674 O O . LYS A 1 86 ? 32.177 9.934 -43.261 1.00 76.81 86 LYS A O 1
ATOM 679 N N . HIS A 1 87 ? 34.255 9.401 -43.923 1.00 72.25 87 HIS A N 1
ATOM 680 C CA . HIS A 1 87 ? 34.287 8.114 -43.215 1.00 72.25 87 HIS A CA 1
ATOM 681 C C . HIS A 1 87 ? 34.367 8.260 -41.695 1.00 72.25 87 HIS A C 1
ATOM 683 O O . HIS A 1 87 ? 33.704 7.517 -40.973 1.00 72.25 87 HIS A O 1
ATOM 689 N N . LEU A 1 88 ? 35.112 9.244 -41.198 1.00 71.75 88 LEU A N 1
ATOM 690 C CA . LEU A 1 88 ? 35.173 9.559 -39.775 1.00 71.75 88 LEU A CA 1
ATOM 691 C C . LEU A 1 88 ? 33.824 10.092 -39.267 1.00 71.75 88 LEU A C 1
ATOM 693 O O . LEU A 1 88 ? 33.359 9.712 -38.189 1.00 71.75 88 LEU A O 1
ATOM 697 N N . LEU A 1 89 ? 33.154 10.921 -40.070 1.00 71.94 89 LEU A N 1
ATOM 698 C CA . LEU A 1 89 ? 31.804 11.397 -39.786 1.00 71.94 89 LEU A CA 1
ATOM 699 C C . LEU A 1 89 ? 30.801 10.235 -39.774 1.00 71.94 89 LEU A C 1
ATOM 701 O O . LEU A 1 89 ? 30.000 10.124 -38.854 1.00 71.94 89 LEU A O 1
ATOM 705 N N . GLU A 1 90 ? 30.874 9.326 -40.743 1.00 74.06 90 GLU A N 1
ATOM 706 C CA . GLU A 1 90 ? 30.014 8.141 -40.800 1.00 74.06 90 GLU A CA 1
ATOM 707 C C . GLU A 1 90 ? 30.238 7.199 -39.606 1.00 74.06 90 GLU A C 1
ATOM 709 O O . GLU A 1 90 ? 29.269 6.758 -38.987 1.00 74.06 90 GLU A O 1
ATOM 714 N N . ALA A 1 91 ? 31.494 6.963 -39.216 1.00 73.69 91 ALA A N 1
ATOM 715 C CA . ALA A 1 91 ? 31.843 6.153 -38.050 1.00 73.69 91 ALA A CA 1
ATOM 716 C C . ALA A 1 91 ? 31.369 6.789 -36.731 1.00 73.69 91 ALA A C 1
ATOM 718 O O . ALA A 1 91 ? 30.816 6.100 -35.871 1.00 73.69 91 ALA A O 1
ATOM 719 N N . SER A 1 92 ? 31.535 8.106 -36.574 1.00 71.06 92 SER A N 1
ATOM 720 C CA . SER A 1 92 ? 31.069 8.814 -35.375 1.00 71.06 92 SER A CA 1
ATOM 721 C C . SER A 1 92 ? 29.539 8.865 -35.287 1.00 71.06 92 SER A C 1
ATOM 723 O O . SER A 1 92 ? 28.999 8.624 -34.207 1.00 71.06 92 SER A O 1
ATOM 725 N N . LEU A 1 93 ? 28.822 9.065 -36.404 1.00 71.00 93 LEU A N 1
ATOM 726 C CA . LEU A 1 93 ? 27.356 8.962 -36.440 1.00 71.00 93 LEU A CA 1
ATOM 727 C C . LEU A 1 93 ? 26.871 7.547 -36.115 1.00 71.00 93 LEU A C 1
ATOM 729 O O . LEU A 1 93 ? 25.890 7.391 -35.387 1.00 71.00 93 LEU A O 1
ATOM 733 N N . MET A 1 94 ? 27.543 6.520 -36.640 1.00 74.06 94 MET A N 1
ATOM 734 C CA . MET A 1 94 ? 27.200 5.128 -36.357 1.00 74.06 94 MET A CA 1
ATOM 735 C C . MET A 1 94 ? 27.363 4.820 -34.865 1.00 74.06 94 MET A C 1
ATOM 737 O O . MET A 1 94 ? 26.455 4.252 -34.261 1.00 74.06 94 MET A O 1
ATOM 741 N N . GLY A 1 95 ? 28.461 5.269 -34.247 1.00 72.75 95 GLY A N 1
ATOM 742 C CA . GLY A 1 95 ? 28.677 5.146 -32.804 1.00 72.75 95 GLY A CA 1
ATOM 743 C C . GLY A 1 95 ? 27.652 5.926 -31.974 1.00 72.75 95 GLY A C 1
ATOM 744 O O . GLY A 1 95 ? 27.136 5.408 -30.982 1.00 72.75 95 GLY A O 1
ATOM 745 N N . PHE A 1 96 ? 27.306 7.144 -32.399 1.00 68.56 96 PHE A N 1
ATOM 746 C CA . PHE A 1 96 ? 26.331 7.989 -31.710 1.00 68.56 96 PHE A CA 1
ATOM 747 C C . PHE A 1 96 ? 24.920 7.389 -31.749 1.00 68.56 96 PHE A C 1
ATOM 749 O O . PHE A 1 96 ? 24.279 7.282 -30.706 1.00 68.56 96 PHE A O 1
ATOM 756 N N . SER A 1 97 ? 24.460 6.908 -32.907 1.00 70.94 97 SER A N 1
ATOM 757 C CA . SER A 1 97 ? 23.162 6.229 -33.008 1.00 70.94 97 SER A CA 1
ATOM 758 C C . SER A 1 97 ? 23.124 4.934 -32.190 1.00 70.94 97 SER A C 1
ATOM 760 O O . SER A 1 97 ? 22.143 4.664 -31.501 1.00 70.94 97 SER A O 1
ATOM 762 N N . LEU A 1 98 ? 24.216 4.161 -32.163 1.00 71.12 98 LEU A N 1
ATOM 763 C CA . LEU A 1 98 ? 24.297 2.963 -31.320 1.00 71.12 98 LEU A CA 1
ATOM 764 C C . LEU A 1 98 ? 24.156 3.312 -29.827 1.00 71.12 98 LEU A C 1
ATOM 766 O O . LEU A 1 98 ? 23.463 2.619 -29.077 1.00 71.12 98 LEU A O 1
ATOM 770 N N . PHE A 1 99 ? 24.773 4.418 -29.405 1.00 69.06 99 PHE A N 1
ATOM 771 C CA . PHE A 1 99 ? 24.665 4.946 -28.048 1.00 69.06 99 PHE A CA 1
ATOM 772 C C . PHE A 1 99 ? 23.247 5.446 -27.717 1.00 69.06 99 PHE A C 1
ATOM 774 O O . PHE A 1 99 ? 22.734 5.171 -26.630 1.00 69.06 99 PHE A O 1
ATOM 781 N N . LEU A 1 100 ? 22.579 6.134 -28.644 1.00 65.25 100 LEU A N 1
ATOM 782 C CA . LEU A 1 100 ? 21.199 6.599 -28.477 1.00 65.25 100 LEU A CA 1
ATOM 783 C C . LEU A 1 100 ? 20.195 5.444 -28.411 1.00 65.25 100 LEU A C 1
ATOM 785 O O . LEU A 1 100 ? 19.380 5.399 -27.484 1.00 65.25 100 LEU A O 1
ATOM 789 N N . ALA A 1 101 ? 20.289 4.472 -29.319 1.00 67.38 101 ALA A N 1
ATOM 790 C CA . ALA A 1 101 ? 19.490 3.250 -29.278 1.00 67.38 101 ALA A CA 1
ATOM 791 C C . ALA A 1 101 ? 19.654 2.511 -27.935 1.00 67.38 101 ALA A C 1
ATOM 793 O O . ALA A 1 101 ? 18.676 2.020 -27.358 1.00 67.38 101 ALA A O 1
ATOM 794 N N . PHE A 1 102 ? 20.872 2.498 -27.384 1.00 67.31 102 PHE A N 1
ATOM 795 C CA . PHE A 1 102 ? 21.153 1.955 -26.055 1.00 67.31 102 PHE A CA 1
ATOM 796 C C . PHE A 1 102 ? 20.540 2.792 -24.919 1.00 67.31 102 PHE A C 1
ATOM 798 O O . PHE A 1 102 ? 19.924 2.244 -24.001 1.00 67.31 102 PHE A O 1
ATOM 805 N N . MET A 1 103 ? 20.649 4.120 -24.975 1.00 65.56 103 MET A N 1
ATOM 806 C CA . MET A 1 103 ? 20.022 5.009 -23.993 1.00 65.56 103 MET A CA 1
ATOM 807 C C . MET A 1 103 ? 18.497 4.807 -23.953 1.00 65.56 103 MET A C 1
ATOM 809 O O . MET A 1 103 ? 17.904 4.770 -22.871 1.00 65.56 103 MET A O 1
ATOM 813 N N . ILE A 1 104 ? 17.871 4.579 -25.112 1.00 67.06 104 ILE A N 1
ATOM 814 C CA . ILE A 1 104 ? 16.445 4.245 -25.240 1.00 67.06 104 ILE A CA 1
ATOM 815 C C . ILE A 1 104 ? 16.132 2.858 -24.648 1.00 67.06 104 ILE A C 1
ATOM 817 O O . ILE A 1 104 ? 15.109 2.694 -23.975 1.00 67.06 104 ILE A O 1
ATOM 821 N N . ASP A 1 105 ? 17.001 1.860 -24.839 1.00 66.00 105 ASP A N 1
ATOM 822 C CA . ASP A 1 105 ? 16.874 0.537 -24.206 1.00 66.00 105 ASP A CA 1
ATOM 823 C C . ASP A 1 105 ? 16.891 0.631 -22.669 1.00 66.00 105 ASP A C 1
ATOM 825 O O . ASP A 1 105 ? 16.009 0.082 -21.996 1.00 66.00 105 ASP A O 1
ATOM 829 N N . ARG A 1 106 ? 17.814 1.422 -22.110 1.00 62.03 106 ARG A N 1
ATOM 830 C CA . ARG A 1 106 ? 17.905 1.666 -20.663 1.00 62.03 106 ARG A CA 1
ATOM 831 C C . ARG A 1 106 ? 16.701 2.445 -20.123 1.00 62.03 106 ARG A C 1
ATOM 833 O O . ARG A 1 106 ? 16.164 2.090 -19.072 1.00 62.03 106 ARG A O 1
ATOM 840 N N . LEU A 1 107 ? 16.236 3.467 -20.844 1.00 62.38 107 LEU A N 1
ATOM 841 C CA . LEU A 1 107 ? 15.019 4.209 -20.495 1.00 62.38 107 LEU A CA 1
ATOM 842 C C . LEU A 1 107 ? 13.786 3.295 -20.497 1.00 62.38 107 LEU A C 1
ATOM 844 O O . LEU A 1 107 ? 12.963 3.377 -19.585 1.00 62.38 107 LEU A O 1
ATOM 848 N N . HIS A 1 108 ? 13.677 2.365 -21.451 1.00 63.25 108 HIS A N 1
ATOM 849 C CA . HIS A 1 108 ? 12.608 1.361 -21.458 1.00 63.25 108 HIS A CA 1
ATOM 850 C C . HIS A 1 108 ? 12.616 0.492 -20.197 1.00 63.25 108 HIS A C 1
ATOM 852 O O . HIS A 1 108 ? 11.561 0.243 -19.605 1.00 63.25 108 HIS A O 1
ATOM 858 N N . HIS A 1 109 ? 13.798 0.037 -19.779 1.00 62.03 109 HIS A N 1
ATOM 859 C CA . HIS A 1 109 ? 13.951 -0.752 -18.561 1.00 62.03 109 HIS A CA 1
ATOM 860 C C . HIS A 1 109 ? 13.475 0.025 -17.328 1.00 62.03 109 HIS A C 1
ATOM 862 O O . HIS A 1 109 ? 12.662 -0.479 -16.551 1.00 62.03 109 HIS A O 1
ATOM 868 N N . TYR A 1 110 ? 13.886 1.288 -17.217 1.00 57.62 110 TYR A N 1
ATOM 869 C CA . TYR A 1 110 ? 13.478 2.165 -16.124 1.00 57.62 110 TYR A CA 1
ATOM 870 C C . TYR A 1 110 ? 11.953 2.386 -16.088 1.00 57.62 110 TYR A C 1
ATOM 872 O O . TYR A 1 110 ? 11.320 2.326 -15.034 1.00 57.62 110 TYR A O 1
ATOM 880 N N . ILE A 1 111 ? 11.315 2.547 -17.253 1.00 60.41 111 ILE A N 1
ATOM 881 C CA . ILE A 1 111 ? 9.850 2.661 -17.365 1.00 60.41 111 ILE A CA 1
ATOM 882 C C . ILE A 1 111 ? 9.150 1.371 -16.912 1.00 60.41 111 ILE A C 1
ATOM 884 O O . ILE A 1 111 ? 8.106 1.436 -16.254 1.00 60.41 111 ILE A O 1
ATOM 888 N N . ARG A 1 112 ? 9.696 0.195 -17.254 1.00 61.00 112 ARG A N 1
ATOM 889 C CA . ARG A 1 112 ? 9.146 -1.104 -16.830 1.00 61.00 112 ARG A CA 1
ATOM 890 C C . ARG A 1 112 ? 9.160 -1.225 -15.305 1.00 61.00 112 ARG A C 1
ATOM 892 O O . ARG A 1 112 ? 8.157 -1.640 -14.725 1.00 61.00 112 ARG A O 1
ATOM 899 N N . GLU A 1 113 ? 10.243 -0.800 -14.665 1.00 56.97 113 GLU A N 1
ATOM 900 C CA . GLU A 1 113 ? 10.394 -0.805 -13.207 1.00 56.97 113 GLU A CA 1
ATOM 901 C C . GLU A 1 113 ? 9.434 0.185 -12.518 1.00 56.97 113 GLU A C 1
ATOM 903 O O . GLU A 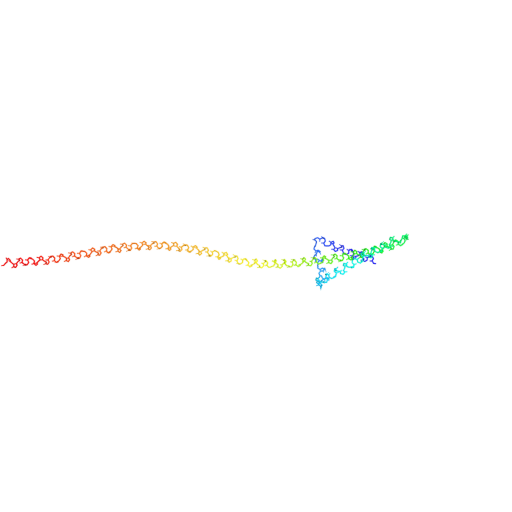1 113 ? 8.740 -0.168 -11.557 1.00 56.97 113 GLU A O 1
ATOM 908 N N . LEU A 1 114 ? 9.262 1.384 -13.087 1.00 54.53 114 LEU A N 1
ATOM 909 C CA . LEU A 1 114 ? 8.263 2.356 -12.628 1.00 54.53 114 LEU A CA 1
ATOM 910 C C . LEU A 1 114 ? 6.815 1.852 -12.775 1.00 54.53 114 LEU A C 1
ATOM 912 O O . LEU A 1 114 ? 5.943 2.229 -11.985 1.00 54.53 114 LEU A O 1
ATOM 916 N N . ARG A 1 115 ? 6.526 0.981 -13.752 1.00 57.84 115 ARG A N 1
ATOM 917 C CA . ARG A 1 115 ? 5.196 0.369 -13.903 1.00 57.84 115 ARG A CA 1
ATOM 918 C C . ARG A 1 115 ? 4.921 -0.694 -12.842 1.00 57.84 115 ARG A C 1
ATOM 920 O O . ARG A 1 115 ? 3.788 -0.765 -12.376 1.00 57.84 115 ARG A O 1
ATOM 927 N N . VAL A 1 116 ? 5.917 -1.491 -12.445 1.00 57.28 116 VAL A N 1
ATOM 928 C CA . VAL A 1 116 ? 5.763 -2.462 -11.342 1.00 57.28 116 VAL A CA 1
ATOM 929 C C . VAL A 1 116 ? 5.393 -1.726 -10.054 1.00 57.28 116 VAL A C 1
ATOM 931 O O . VAL A 1 116 ? 4.416 -2.095 -9.409 1.00 57.28 116 VAL A O 1
ATOM 934 N N . ARG A 1 117 ? 6.074 -0.608 -9.769 1.00 46.19 117 ARG A N 1
ATOM 935 C CA . ARG A 1 117 ? 5.762 0.291 -8.643 1.00 46.19 117 ARG A CA 1
ATOM 936 C C . ARG A 1 117 ? 4.359 0.911 -8.727 1.00 46.19 117 ARG A C 1
ATOM 938 O O . ARG A 1 117 ? 3.694 1.063 -7.708 1.00 46.19 117 ARG A O 1
ATOM 945 N N . ARG A 1 118 ? 3.882 1.280 -9.924 1.00 56.44 118 ARG A N 1
ATOM 946 C CA . ARG A 1 118 ? 2.512 1.804 -10.097 1.00 56.44 118 ARG A CA 1
ATOM 947 C C . ARG A 1 118 ? 1.443 0.729 -9.966 1.00 56.44 118 ARG A C 1
ATOM 949 O O . ARG A 1 118 ? 0.448 0.992 -9.313 1.00 56.44 118 ARG A O 1
ATOM 956 N N . LYS A 1 119 ? 1.653 -0.468 -10.519 1.00 57.50 119 LYS A N 1
ATOM 957 C CA . LYS A 1 119 ? 0.717 -1.591 -10.359 1.00 57.50 119 LYS A CA 1
ATOM 958 C C . LYS A 1 119 ? 0.634 -2.058 -8.908 1.00 57.50 119 LYS A C 1
ATOM 960 O O . LYS A 1 119 ? -0.462 -2.338 -8.441 1.00 57.50 119 LYS A O 1
ATOM 965 N N . SER A 1 120 ? 1.753 -2.086 -8.178 1.00 56.00 120 SER A N 1
ATOM 966 C CA . SER A 1 120 ? 1.728 -2.371 -6.740 1.00 56.00 120 SER A CA 1
ATOM 967 C C . SER A 1 120 ? 1.018 -1.263 -5.963 1.00 56.00 120 SER A C 1
ATOM 969 O O . SER A 1 120 ? 0.269 -1.561 -5.048 1.00 56.00 120 SER A O 1
ATOM 971 N N . MET A 1 121 ? 1.179 0.007 -6.346 1.00 49.47 121 MET A N 1
ATOM 972 C CA . MET A 1 121 ? 0.463 1.115 -5.705 1.00 49.47 121 MET A CA 1
ATOM 973 C C . MET A 1 121 ? -1.033 1.149 -6.051 1.00 49.47 121 MET A C 1
ATOM 975 O O . MET A 1 121 ? -1.842 1.491 -5.197 1.00 49.47 121 MET A O 1
ATOM 979 N N . GLU A 1 122 ? -1.425 0.772 -7.269 1.00 57.12 122 GLU A N 1
ATOM 980 C CA . GLU A 1 122 ? -2.829 0.608 -7.666 1.00 57.12 122 GLU A CA 1
ATOM 981 C C . GLU A 1 122 ? -3.474 -0.574 -6.927 1.00 57.12 122 GLU A C 1
ATOM 983 O O . GLU A 1 122 ? -4.576 -0.418 -6.407 1.00 57.12 122 GLU A O 1
ATOM 988 N N . ALA A 1 123 ? -2.762 -1.698 -6.771 1.00 56.47 123 ALA A N 1
ATOM 989 C CA . ALA A 1 123 ? -3.210 -2.834 -5.962 1.00 56.47 123 ALA A CA 1
ATOM 990 C C . ALA A 1 123 ? -3.322 -2.478 -4.470 1.00 56.47 123 ALA A C 1
ATOM 992 O O . ALA A 1 123 ? -4.331 -2.786 -3.844 1.00 56.47 123 ALA A O 1
ATOM 993 N N . VAL A 1 124 ? -2.349 -1.746 -3.916 1.00 55.50 124 VAL A N 1
ATOM 994 C CA . VAL A 1 124 ? -2.393 -1.239 -2.532 1.00 55.50 124 VAL A CA 1
ATOM 995 C C . VAL A 1 124 ? -3.509 -0.205 -2.347 1.00 55.50 124 VAL A C 1
ATOM 997 O O . VAL A 1 124 ? -4.166 -0.188 -1.313 1.00 55.50 124 VAL A O 1
ATOM 1000 N N . LYS A 1 125 ? -3.792 0.643 -3.344 1.00 55.72 125 LYS A N 1
ATOM 1001 C CA . LYS A 1 125 ? -4.910 1.601 -3.294 1.00 55.72 125 LYS A CA 1
ATOM 1002 C C . LYS A 1 125 ? -6.270 0.905 -3.390 1.00 55.72 125 LYS A C 1
ATOM 1004 O O . LYS A 1 125 ? -7.221 1.357 -2.759 1.00 55.72 125 LYS A O 1
ATOM 1009 N N . GLN A 1 126 ? -6.371 -0.171 -4.167 1.00 60.00 126 GLN A N 1
ATOM 1010 C CA . GLN A 1 126 ? -7.586 -0.977 -4.277 1.00 60.00 126 GLN A CA 1
ATOM 1011 C C . GLN A 1 126 ? -7.822 -1.816 -3.014 1.00 60.00 126 GLN A C 1
ATOM 1013 O O . GLN A 1 126 ? -8.951 -1.869 -2.537 1.00 60.00 126 GLN A O 1
ATOM 1018 N N . GLN A 1 127 ? -6.759 -2.363 -2.418 1.00 55.59 127 GLN A N 1
ATOM 1019 C CA . GLN A 1 127 ? -6.805 -3.014 -1.110 1.00 55.59 127 GLN A CA 1
ATOM 1020 C C . GLN A 1 127 ? -7.208 -2.017 -0.014 1.00 55.59 127 GLN A C 1
ATOM 1022 O O . GLN A 1 127 ? -8.144 -2.288 0.722 1.00 55.59 127 GLN A O 1
ATOM 1027 N N . ASN A 1 128 ? -6.603 -0.825 0.046 1.00 52.16 128 ASN A N 1
ATOM 1028 C CA . ASN A 1 128 ? -6.999 0.203 1.016 1.00 52.16 128 ASN A CA 1
ATOM 1029 C C . ASN A 1 128 ? -8.465 0.631 0.863 1.00 52.16 128 ASN A C 1
ATOM 1031 O O . ASN A 1 128 ? -9.125 0.837 1.865 1.00 52.16 128 ASN A O 1
ATOM 1035 N N . ARG A 1 129 ? -9.010 0.722 -0.358 1.00 56.50 129 ARG A N 1
ATOM 1036 C CA . ARG A 1 129 ? -10.447 1.003 -0.547 1.00 56.50 129 ARG A CA 1
ATOM 1037 C C . ARG A 1 129 ? -11.348 -0.120 -0.031 1.00 56.50 129 ARG A C 1
ATOM 1039 O O . ARG A 1 129 ? -12.367 0.187 0.565 1.00 56.50 129 ARG A O 1
ATOM 1046 N N . ALA A 1 130 ? -10.964 -1.381 -0.231 1.00 54.34 130 ALA A N 1
ATOM 1047 C CA . ALA A 1 130 ? -11.697 -2.523 0.316 1.00 54.34 130 ALA A CA 1
ATOM 1048 C C . ALA A 1 130 ? -11.630 -2.569 1.857 1.00 54.34 130 ALA A C 1
ATOM 1050 O O . ALA A 1 130 ? -12.630 -2.849 2.502 1.00 54.34 130 ALA A O 1
ATOM 1051 N N . PHE A 1 131 ? -10.481 -2.215 2.447 1.00 52.78 131 PHE A N 1
ATOM 1052 C CA . PHE A 1 131 ? -10.321 -2.098 3.902 1.00 52.78 131 PHE A CA 1
ATOM 1053 C C . PHE A 1 131 ? -11.065 -0.900 4.505 1.00 52.78 131 PHE A C 1
ATOM 1055 O O . PHE A 1 131 ? -11.477 -0.975 5.657 1.00 52.78 131 PHE A O 1
ATOM 1062 N N . GLU A 1 132 ? -11.217 0.210 3.778 1.00 54.53 132 GLU A N 1
ATOM 1063 C CA . GLU A 1 132 ? -12.015 1.354 4.240 1.00 54.53 132 GLU A CA 1
ATOM 1064 C C . GLU A 1 132 ? -13.506 0.997 4.268 1.00 54.53 132 GLU A C 1
ATOM 1066 O O . GLU A 1 132 ? -14.142 1.247 5.286 1.00 54.53 132 GLU A O 1
ATOM 1071 N N . ASP A 1 133 ? -14.022 0.321 3.232 1.00 53.22 133 ASP A N 1
ATOM 1072 C CA . ASP A 1 133 ? -15.414 -0.161 3.180 1.00 53.22 133 ASP A CA 1
ATOM 1073 C C . ASP A 1 133 ? -15.719 -1.187 4.284 1.00 53.22 133 ASP A C 1
ATOM 1075 O O . ASP A 1 133 ? -16.826 -1.201 4.805 1.00 53.22 133 ASP A O 1
ATOM 1079 N N . GLU A 1 134 ? -14.738 -2.007 4.684 1.00 53.47 134 GLU A N 1
ATOM 1080 C CA . GLU A 1 134 ? -14.847 -2.974 5.790 1.00 53.47 134 GLU A CA 1
ATOM 1081 C C . GLU A 1 134 ? -14.634 -2.330 7.176 1.00 53.47 134 GLU A C 1
ATOM 1083 O O . GLU A 1 134 ? -15.218 -2.762 8.169 1.00 53.47 134 GLU A O 1
ATOM 1088 N N . LYS A 1 135 ? -13.862 -1.239 7.274 1.00 54.75 135 LYS A N 1
ATOM 1089 C CA . LYS A 1 135 ? -13.699 -0.478 8.525 1.00 54.75 135 LYS A CA 1
ATOM 1090 C C . LYS A 1 135 ? -14.939 0.319 8.907 1.00 54.75 135 LYS A C 1
ATOM 1092 O O . LYS A 1 135 ? -15.187 0.460 10.101 1.00 54.75 135 LYS A O 1
ATOM 1097 N N . THR A 1 136 ? -15.697 0.845 7.947 1.00 55.12 136 THR A N 1
ATOM 1098 C CA . THR A 1 136 ? -16.960 1.557 8.211 1.00 55.12 136 THR A CA 1
ATOM 1099 C C . THR A 1 136 ? -17.960 0.729 9.033 1.00 55.12 136 THR A C 1
ATOM 1101 O O . THR A 1 136 ? -18.317 1.194 10.118 1.00 55.12 136 THR A O 1
ATOM 1104 N N . PRO A 1 137 ? -18.340 -0.504 8.632 1.00 58.34 137 PRO A N 1
ATOM 1105 C CA . PRO A 1 137 ? -19.276 -1.335 9.385 1.00 58.34 137 PRO A CA 1
ATOM 1106 C C . PRO A 1 137 ? -18.696 -1.775 10.733 1.00 58.34 137 PRO A C 1
ATOM 1108 O O . PRO A 1 137 ? -19.403 -1.729 11.735 1.00 58.34 137 PRO A O 1
ATOM 1111 N N . ILE A 1 138 ? -17.394 -2.091 10.804 1.00 60.69 138 ILE A N 1
ATOM 1112 C CA . ILE A 1 138 ? -16.734 -2.404 12.083 1.00 60.69 138 ILE A CA 1
ATOM 1113 C C . ILE A 1 138 ? -16.758 -1.180 13.015 1.00 60.69 138 ILE A C 1
ATOM 1115 O O . ILE A 1 138 ? -16.943 -1.322 14.221 1.00 60.69 138 ILE A O 1
ATOM 1119 N N . SER A 1 139 ? -16.597 0.038 12.488 1.00 65.19 139 SER A N 1
ATOM 1120 C CA . SER A 1 139 ? -16.644 1.260 13.298 1.00 65.19 139 SER A CA 1
ATOM 1121 C C . SER A 1 139 ? -18.051 1.556 13.822 1.00 65.19 139 SER A C 1
ATOM 1123 O O . SER A 1 139 ? -18.188 1.948 14.980 1.00 65.19 139 SER A O 1
ATOM 1125 N N . GLU A 1 140 ? -19.089 1.314 13.018 1.00 69.75 140 GLU A N 1
ATOM 1126 C CA . GLU A 1 140 ? -20.488 1.489 13.417 1.00 69.75 140 GLU A CA 1
ATOM 1127 C C . GLU A 1 140 ? -20.889 0.473 14.493 1.00 69.75 140 GLU A C 1
ATOM 1129 O O . GLU A 1 140 ? -21.469 0.854 15.513 1.00 69.75 140 GLU A O 1
ATOM 1134 N N . GLU A 1 141 ? -20.494 -0.793 14.334 1.00 72.00 141 GLU A N 1
ATOM 1135 C CA . GLU A 1 141 ? -20.739 -1.849 15.320 1.00 72.00 141 GLU A CA 1
ATOM 1136 C C . GLU A 1 141 ? -19.972 -1.594 16.629 1.00 72.00 141 GLU A C 1
ATOM 1138 O O . GLU A 1 141 ? -20.529 -1.731 17.719 1.00 72.00 141 GLU A O 1
ATOM 1143 N N . VAL A 1 142 ? -18.725 -1.114 16.559 1.00 75.31 142 VAL A N 1
ATOM 1144 C CA . VAL A 1 142 ? -17.946 -0.729 17.750 1.00 75.31 142 VAL A CA 1
ATOM 1145 C C . VAL A 1 142 ? -18.563 0.474 18.468 1.00 75.31 142 VAL A C 1
ATOM 1147 O O . VAL A 1 142 ? -18.565 0.508 19.702 1.00 75.31 142 VAL A O 1
ATOM 1150 N N . ILE A 1 143 ? -19.101 1.459 17.742 1.00 80.06 143 ILE A N 1
ATOM 1151 C CA . ILE A 1 143 ? -19.801 2.604 18.344 1.00 80.06 143 ILE A CA 1
ATOM 1152 C C . ILE A 1 143 ? -21.103 2.142 19.011 1.00 80.06 143 ILE A C 1
ATOM 1154 O O . ILE A 1 143 ? -21.358 2.535 20.152 1.00 80.06 143 ILE A O 1
ATOM 1158 N N . ALA A 1 144 ? -21.880 1.274 18.358 1.00 83.19 144 ALA A N 1
ATOM 1159 C CA . ALA A 1 144 ? -23.108 0.705 18.911 1.00 83.19 144 ALA A CA 1
ATOM 1160 C C . ALA A 1 144 ? -22.838 -0.122 20.180 1.00 83.19 144 ALA A C 1
ATOM 1162 O O . ALA A 1 144 ? -23.445 0.133 21.222 1.00 83.19 144 ALA A O 1
ATOM 1163 N N . LEU A 1 145 ? -21.853 -1.025 20.138 1.00 86.00 145 LEU A N 1
ATOM 1164 C CA . LEU A 1 145 ? -21.426 -1.825 21.291 1.00 86.00 145 LEU A CA 1
ATOM 1165 C C . LEU A 1 145 ? -20.901 -0.952 22.436 1.00 86.00 145 LEU A C 1
ATOM 1167 O O . LEU A 1 145 ? -21.153 -1.226 23.612 1.00 86.00 145 LEU A O 1
ATOM 1171 N N . LYS A 1 146 ? -20.178 0.129 22.123 1.00 84.94 146 LYS A N 1
ATOM 1172 C CA . LYS A 1 146 ? -19.704 1.080 23.136 1.00 84.94 146 LYS A CA 1
ATOM 1173 C C . LYS A 1 146 ? -20.869 1.815 23.796 1.00 84.94 146 LYS A C 1
ATOM 1175 O O . LYS A 1 146 ? -20.847 1.990 25.014 1.00 84.94 146 LYS A O 1
ATOM 1180 N N . LEU A 1 147 ? -21.881 2.203 23.021 1.00 85.12 147 LEU A N 1
ATOM 1181 C CA . LEU A 1 147 ? -23.093 2.833 23.536 1.00 85.12 147 LEU A CA 1
ATOM 1182 C C . LEU A 1 147 ? -23.865 1.864 24.448 1.00 85.12 147 LEU A C 1
ATOM 1184 O O . LEU A 1 147 ? -24.198 2.216 25.579 1.00 85.12 147 LEU A O 1
ATOM 1188 N N . GLU A 1 148 ? -24.054 0.617 24.020 1.00 85.75 148 GLU A N 1
ATOM 1189 C CA . GLU A 1 148 ? -24.737 -0.422 24.803 1.00 85.75 148 GLU A CA 1
ATOM 1190 C C . GLU A 1 148 ? -23.994 -0.776 26.102 1.00 85.75 148 GLU A C 1
ATOM 1192 O O . GLU A 1 148 ? -24.604 -0.992 27.156 1.00 85.75 148 GLU A O 1
ATOM 1197 N N . LYS A 1 149 ? -22.658 -0.754 26.076 1.00 87.38 149 LYS A N 1
ATOM 1198 C CA . LYS A 1 149 ? -21.845 -0.910 27.285 1.00 87.38 149 LYS A CA 1
ATOM 1199 C C . LYS A 1 149 ? -22.088 0.228 28.277 1.00 87.38 149 LYS A C 1
ATOM 1201 O O . LYS A 1 149 ? -22.194 -0.028 29.476 1.00 87.38 149 LYS A O 1
ATOM 1206 N N . THR A 1 150 ? -22.178 1.473 27.801 1.00 87.50 150 THR A N 1
ATOM 1207 C CA . THR A 1 150 ? -22.436 2.626 28.682 1.00 87.50 150 THR A CA 1
ATOM 1208 C C . THR A 1 150 ? -23.832 2.586 29.295 1.00 87.50 150 THR A C 1
ATOM 1210 O O . THR A 1 150 ? -23.960 2.780 30.502 1.00 87.50 150 THR A O 1
ATOM 1213 N N . THR A 1 151 ? -24.859 2.239 28.514 1.00 90.75 151 THR A N 1
ATOM 1214 C CA . THR A 1 151 ? -26.237 2.127 29.015 1.00 90.75 151 THR A CA 1
ATOM 1215 C C . THR A 1 151 ? -26.387 0.965 29.997 1.00 90.75 151 THR A C 1
ATOM 1217 O O . THR A 1 151 ? -27.045 1.100 31.030 1.00 90.75 151 THR A O 1
ATOM 1220 N N . SER A 1 152 ? -25.734 -0.169 29.729 1.00 85.75 152 SER A N 1
ATOM 1221 C CA . SER A 1 152 ? -25.712 -1.310 30.651 1.00 85.75 152 SER A CA 1
ATOM 1222 C C . SER A 1 152 ? -25.009 -0.968 31.964 1.00 85.75 152 SER A C 1
ATOM 1224 O O . SER A 1 152 ? -25.508 -1.314 33.033 1.00 85.75 152 SER A O 1
ATOM 1226 N N . HIS A 1 153 ? -23.887 -0.243 31.910 1.00 90.25 153 HIS A N 1
ATOM 1227 C CA . HIS A 1 153 ? -23.175 0.199 33.110 1.00 90.25 153 HIS A CA 1
ATOM 1228 C C . HIS A 1 153 ? -24.014 1.164 33.961 1.00 90.25 153 HIS A C 1
ATOM 1230 O O . HIS A 1 153 ? -24.039 1.049 35.185 1.00 90.25 153 HIS A O 1
ATOM 1236 N N . GLU A 1 154 ? -24.760 2.068 33.324 1.00 92.81 154 GLU A N 1
ATOM 1237 C CA . GLU A 1 154 ? -25.675 2.973 34.021 1.00 92.81 154 GLU A CA 1
ATOM 1238 C C . GLU A 1 154 ? -26.819 2.216 34.714 1.00 92.81 154 GLU A C 1
ATOM 1240 O O . GLU A 1 154 ? -27.127 2.492 35.875 1.00 92.81 154 GLU A O 1
ATOM 1245 N N . ARG A 1 155 ? -27.393 1.197 34.059 1.00 93.00 155 ARG A N 1
ATOM 1246 C CA . ARG A 1 155 ? -28.402 0.317 34.676 1.00 93.00 155 ARG A CA 1
ATOM 1247 C C . ARG A 1 155 ? -27.851 -0.452 35.873 1.00 93.00 155 ARG A C 1
ATOM 1249 O O . ARG A 1 155 ? -28.542 -0.544 36.883 1.00 93.00 155 ARG A O 1
ATOM 1256 N N . ILE A 1 156 ? -26.628 -0.977 35.778 1.00 89.56 156 ILE A N 1
ATOM 1257 C CA . ILE A 1 156 ? -25.962 -1.657 36.900 1.00 89.56 156 ILE A CA 1
ATOM 1258 C C . ILE A 1 156 ? -25.830 -0.697 38.081 1.00 89.56 156 ILE A C 1
ATOM 1260 O O . ILE A 1 156 ? -26.281 -1.022 39.174 1.00 89.56 156 ILE A O 1
ATOM 1264 N N . LYS A 1 157 ? -25.335 0.521 37.843 1.00 93.69 157 LYS A N 1
ATOM 1265 C CA . LYS A 1 157 ? -25.188 1.537 38.891 1.00 93.69 157 LYS A CA 1
ATOM 1266 C C . LYS A 1 157 ? -26.525 1.910 39.548 1.00 93.69 157 LYS A C 1
ATOM 1268 O O . LYS A 1 157 ? -26.590 2.076 40.762 1.00 93.69 157 LYS A O 1
ATOM 1273 N N . GLN A 1 158 ? -27.602 2.020 38.765 1.00 93.62 158 GLN A N 1
ATOM 1274 C CA . GLN A 1 158 ? -28.950 2.271 39.295 1.00 93.62 158 GLN A CA 1
ATOM 1275 C C . GLN A 1 158 ? -29.501 1.091 40.111 1.00 93.62 158 GLN A C 1
ATOM 1277 O O . GLN A 1 158 ? -30.225 1.294 41.089 1.00 93.62 158 GLN A O 1
ATOM 1282 N N . LEU A 1 159 ? -29.207 -0.145 39.700 1.00 91.81 159 LEU A N 1
ATOM 1283 C CA . LEU A 1 159 ? -29.611 -1.340 40.438 1.00 91.81 159 LEU A CA 1
ATOM 1284 C C . LEU A 1 159 ? -28.830 -1.471 41.745 1.00 91.81 159 LEU A C 1
ATOM 1286 O O . LEU A 1 159 ? -29.444 -1.766 42.765 1.00 91.81 159 LEU A O 1
ATOM 1290 N N . GLU A 1 160 ? -27.529 -1.187 41.735 1.00 89.25 160 GLU A N 1
ATOM 1291 C CA . GLU A 1 160 ? -26.693 -1.143 42.938 1.00 89.25 160 GLU A CA 1
ATOM 1292 C C . GLU A 1 160 ? -27.227 -0.121 43.946 1.00 89.25 160 GLU A C 1
ATOM 1294 O O . GLU A 1 160 ? -27.457 -0.479 45.098 1.00 89.25 160 GLU A O 1
ATOM 1299 N N . SER A 1 161 ? -27.546 1.109 43.519 1.00 90.69 161 SER A N 1
ATOM 1300 C CA . SER A 1 161 ? -28.100 2.115 44.437 1.00 90.69 161 SER A CA 1
ATOM 1301 C C . SER A 1 161 ? -29.466 1.716 45.006 1.00 90.69 161 SER A C 1
ATOM 1303 O O . SER A 1 161 ? -29.734 1.949 46.182 1.00 90.69 161 SER A O 1
ATOM 1305 N N . LYS A 1 162 ? -30.330 1.084 44.196 1.00 92.62 162 LYS A N 1
ATOM 1306 C CA . LYS A 1 162 ? -31.620 0.552 44.673 1.00 92.62 162 LYS A CA 1
ATOM 1307 C C . LYS A 1 162 ? -31.447 -0.606 45.653 1.00 92.62 162 LYS A C 1
ATOM 1309 O O . LYS A 1 162 ? -32.272 -0.779 46.548 1.00 92.62 162 LYS A O 1
ATOM 1314 N N . LEU A 1 163 ? -30.423 -1.431 45.457 1.00 90.69 163 LEU A N 1
ATOM 1315 C CA . LEU A 1 163 ? -30.115 -2.550 46.338 1.00 90.69 163 LEU A CA 1
ATOM 1316 C C . LEU A 1 163 ? -29.587 -2.024 47.681 1.00 90.69 163 LEU A C 1
ATOM 1318 O O . LEU A 1 163 ? -30.081 -2.449 48.721 1.00 90.69 163 LEU A O 1
ATOM 1322 N N . GLU A 1 164 ? -28.681 -1.046 47.658 1.00 91.00 164 GLU A N 1
ATOM 1323 C CA . GLU A 1 164 ? -28.165 -0.349 48.845 1.00 91.00 164 GLU A CA 1
ATOM 1324 C C . GLU A 1 164 ? -29.301 0.277 49.680 1.00 91.00 164 GLU A C 1
ATOM 1326 O O . GLU A 1 164 ? -29.374 0.081 50.895 1.00 91.00 164 GLU A O 1
ATOM 1331 N N . GLU A 1 165 ? -30.236 0.974 49.024 1.00 91.94 165 GLU A N 1
ATOM 1332 C CA . GLU A 1 165 ? -31.424 1.554 49.664 1.00 91.94 165 GLU A CA 1
ATOM 1333 C C . GLU A 1 165 ? -32.297 0.469 50.308 1.00 91.94 165 GLU A C 1
ATOM 1335 O O . GLU A 1 165 ? -32.612 0.549 51.496 1.00 91.94 165 GLU A O 1
ATOM 1340 N N . LYS A 1 166 ? -32.604 -0.606 49.571 1.00 92.12 166 LYS A N 1
ATOM 1341 C CA . LYS A 1 166 ? -33.381 -1.729 50.112 1.00 92.12 166 LYS A CA 1
ATOM 1342 C C . LYS A 1 166 ? -32.693 -2.440 51.273 1.00 92.12 166 LYS A C 1
ATOM 1344 O O . LYS A 1 166 ? -33.388 -2.884 52.183 1.00 92.12 166 LYS A O 1
ATOM 1349 N N . ILE A 1 167 ? -31.366 -2.571 51.258 1.00 89.25 167 ILE A N 1
ATOM 1350 C CA . ILE A 1 167 ? -30.612 -3.132 52.388 1.00 89.25 167 ILE A CA 1
ATOM 1351 C C . ILE A 1 167 ? -30.776 -2.234 53.611 1.00 89.25 167 ILE A C 1
ATOM 1353 O O . ILE A 1 167 ? -31.035 -2.733 54.705 1.00 89.25 167 ILE A O 1
ATOM 1357 N N . LYS A 1 168 ? -30.663 -0.913 53.446 1.00 92.25 168 LYS A N 1
ATOM 1358 C CA . LYS A 1 168 ? -30.849 0.033 54.549 1.00 92.25 168 LYS A CA 1
ATOM 1359 C C . LYS A 1 168 ? -32.263 -0.049 55.129 1.00 92.25 168 LYS A C 1
ATOM 1361 O O . LYS A 1 168 ? -32.411 -0.102 56.352 1.00 92.25 168 LYS A O 1
ATOM 1366 N N . ASP A 1 169 ? -33.274 -0.118 54.270 1.00 88.75 169 ASP A N 1
ATOM 1367 C CA . ASP A 1 169 ? -34.666 -0.265 54.692 1.00 88.75 169 ASP A CA 1
ATOM 1368 C C . ASP A 1 169 ? -34.888 -1.593 55.421 1.00 88.75 169 ASP A C 1
ATOM 1370 O O . ASP A 1 169 ? -35.460 -1.601 56.513 1.00 88.75 169 ASP A O 1
ATOM 1374 N N . ALA A 1 170 ? -34.373 -2.701 54.879 1.00 89.88 170 ALA A N 1
ATOM 1375 C CA . ALA A 1 170 ? -34.454 -4.020 55.501 1.00 89.88 170 ALA A CA 1
ATOM 1376 C C . ALA A 1 170 ? -33.766 -4.050 56.872 1.00 89.88 170 ALA A C 1
ATOM 1378 O O . ALA A 1 170 ? -34.363 -4.523 57.835 1.00 89.88 170 ALA A O 1
ATOM 1379 N N . ASN A 1 171 ? -32.574 -3.463 56.993 1.00 91.00 171 ASN A N 1
ATOM 1380 C CA . ASN A 1 171 ? -31.858 -3.353 58.264 1.00 91.00 171 ASN A CA 1
ATOM 1381 C C . ASN A 1 171 ? -32.637 -2.508 59.282 1.00 91.00 171 ASN A C 1
ATOM 1383 O O . ASN A 1 171 ? -32.676 -2.840 60.466 1.00 91.00 171 ASN A O 1
ATOM 1387 N N . SER A 1 172 ? -33.286 -1.425 58.841 1.00 90.06 172 SER A N 1
ATOM 1388 C CA . SER A 1 172 ? -34.129 -0.606 59.720 1.00 90.06 172 SER A CA 1
ATOM 1389 C C . SER A 1 172 ? -35.377 -1.367 60.189 1.00 90.06 172 SER A C 1
ATOM 1391 O O . SER A 1 172 ? -35.748 -1.297 61.363 1.00 90.06 172 SER A O 1
ATOM 1393 N N . ALA A 1 173 ? -35.986 -2.154 59.298 1.00 88.81 173 ALA A N 1
ATOM 1394 C CA . ALA A 1 173 ? -37.130 -3.000 59.607 1.00 88.81 173 ALA A CA 1
ATOM 1395 C C . ALA A 1 173 ? -36.745 -4.156 60.542 1.00 88.81 173 ALA A C 1
ATOM 1397 O O . ALA A 1 173 ? -37.484 -4.449 61.480 1.00 88.81 173 ALA A O 1
ATOM 1398 N N . GLU A 1 174 ? -35.576 -4.769 60.349 1.00 89.50 174 GLU A N 1
ATOM 1399 C CA . GLU A 1 174 ? -35.031 -5.803 61.233 1.00 89.50 174 GLU A CA 1
ATOM 1400 C C . GLU A 1 174 ? -34.691 -5.237 62.618 1.00 89.50 174 GLU A C 1
ATOM 1402 O O . GLU A 1 174 ? -35.049 -5.831 63.638 1.00 89.50 174 GLU A O 1
ATOM 1407 N N . ALA A 1 175 ? -34.084 -4.049 62.691 1.00 91.06 175 ALA A N 1
ATOM 1408 C CA . ALA A 1 175 ? -33.847 -3.357 63.958 1.00 91.06 175 ALA A CA 1
ATOM 1409 C C . ALA A 1 175 ? -35.164 -3.073 64.704 1.00 91.06 175 ALA A C 1
ATOM 1411 O O . ALA A 1 175 ? -35.254 -3.256 65.919 1.00 91.06 175 ALA A O 1
ATOM 1412 N N . ASN A 1 176 ? -36.219 -2.689 63.982 1.00 89.12 176 ASN A N 1
ATOM 1413 C CA . ASN A 1 176 ? -37.539 -2.490 64.574 1.00 89.12 176 ASN A CA 1
ATOM 1414 C C . ASN A 1 176 ? -38.172 -3.819 65.032 1.00 89.12 176 ASN A C 1
ATOM 1416 O O . ASN A 1 176 ? -38.668 -3.922 66.152 1.00 89.12 176 ASN A O 1
ATOM 1420 N N . ALA A 1 177 ? -38.095 -4.873 64.215 1.00 89.94 177 ALA A N 1
ATOM 1421 C CA . ALA A 1 177 ? -38.602 -6.197 64.569 1.00 89.94 177 ALA A CA 1
ATOM 1422 C C . ALA A 1 177 ? -37.883 -6.785 65.794 1.00 89.94 177 ALA A C 1
ATOM 1424 O O . ALA A 1 177 ? -38.524 -7.363 66.671 1.00 89.94 177 ALA A O 1
ATOM 1425 N N . THR A 1 178 ? -36.566 -6.603 65.899 1.00 89.69 178 THR A N 1
ATOM 1426 C CA . THR A 1 178 ? -35.778 -7.037 67.063 1.00 89.69 178 THR A CA 1
ATOM 1427 C C . THR A 1 178 ? -36.089 -6.210 68.310 1.00 89.69 178 THR A C 1
ATOM 1429 O O . THR A 1 178 ? -36.197 -6.782 69.397 1.00 89.69 178 THR A O 1
ATOM 1432 N N . ALA A 1 179 ? -36.317 -4.900 68.175 1.00 90.88 179 ALA A N 1
ATOM 1433 C CA . ALA A 1 179 ? -36.779 -4.054 69.274 1.00 90.88 179 ALA A CA 1
ATOM 1434 C C . ALA A 1 179 ? -38.168 -4.482 69.778 1.00 90.88 179 ALA A C 1
ATOM 1436 O O . ALA A 1 179 ? -38.344 -4.685 70.980 1.00 90.88 179 ALA A O 1
ATOM 1437 N N . LEU A 1 180 ? -39.126 -4.696 68.870 1.00 88.94 180 LEU A N 1
ATOM 1438 C CA . LEU A 1 180 ? -40.466 -5.198 69.190 1.00 88.94 180 LEU A CA 1
ATOM 1439 C C . LEU A 1 180 ? -40.415 -6.591 69.822 1.00 88.94 180 LEU A C 1
ATOM 1441 O O . LEU A 1 180 ? -41.099 -6.843 70.814 1.00 88.94 180 LEU A O 1
ATOM 1445 N N . LYS A 1 181 ? -39.564 -7.485 69.307 1.00 91.06 181 LYS A N 1
ATOM 1446 C CA . LYS A 1 181 ? -39.337 -8.807 69.899 1.00 91.06 181 LYS A CA 1
ATOM 1447 C C . LYS A 1 181 ? -38.829 -8.679 71.334 1.00 91.06 181 LYS A C 1
ATOM 1449 O O . LYS A 1 181 ? -39.429 -9.262 72.232 1.00 91.06 181 LYS A O 1
ATOM 1454 N N . LYS A 1 182 ? -37.802 -7.861 71.577 1.00 93.12 182 LYS A N 1
ATOM 1455 C CA . LYS A 1 182 ? -37.268 -7.616 72.925 1.00 93.12 182 LYS A CA 1
ATOM 1456 C C . LYS A 1 182 ? -38.317 -7.004 73.858 1.00 93.12 182 LYS A C 1
ATOM 1458 O O . LYS A 1 182 ? -38.401 -7.384 75.024 1.00 93.12 182 LYS A O 1
ATOM 1463 N N . GLN A 1 183 ? -39.139 -6.086 73.349 1.00 91.00 183 GLN A N 1
ATOM 1464 C CA . GLN A 1 183 ? -40.254 -5.513 74.100 1.00 91.00 183 GLN A CA 1
ATOM 1465 C C . GLN A 1 183 ? -41.275 -6.599 74.479 1.00 91.00 183 GLN A C 1
ATOM 1467 O O . GLN A 1 183 ? -41.698 -6.671 75.631 1.00 91.00 183 GLN A O 1
ATOM 1472 N N . SER A 1 184 ? -41.622 -7.481 73.538 1.00 85.38 184 SER A N 1
ATOM 1473 C CA . SER A 1 184 ? -42.542 -8.596 73.778 1.00 85.38 184 SER A CA 1
ATOM 1474 C C . SER A 1 184 ? -41.990 -9.620 74.777 1.00 85.38 184 SER A C 1
ATOM 1476 O O . SER A 1 184 ? -42.726 -10.064 75.654 1.00 85.38 184 SER A O 1
ATOM 1478 N N . GLU A 1 185 ? -40.692 -9.935 74.727 1.00 86.56 185 GLU A N 1
ATOM 1479 C CA . GLU A 1 185 ? -40.019 -10.795 75.710 1.00 86.56 185 GLU A CA 1
ATOM 1480 C C . GLU A 1 185 ? -40.044 -10.167 77.112 1.00 86.56 185 GLU A C 1
ATOM 1482 O O . GLU A 1 185 ? -40.326 -10.858 78.092 1.00 86.56 185 GLU A O 1
ATOM 1487 N N . GLY A 1 186 ? -39.836 -8.847 77.207 1.00 85.88 186 GLY A N 1
ATOM 1488 C CA . GLY A 1 186 ? -40.001 -8.094 78.452 1.00 85.88 186 GLY A CA 1
ATOM 1489 C C . GLY A 1 186 ? -41.415 -8.222 79.023 1.00 85.88 186 GLY A C 1
ATOM 1490 O O . GLY A 1 186 ? -41.576 -8.570 80.192 1.00 85.88 186 GLY A O 1
ATOM 1491 N N . PHE A 1 187 ? -42.443 -8.038 78.189 1.00 83.38 187 PHE A N 1
ATOM 1492 C CA . PHE A 1 187 ? -43.835 -8.219 78.609 1.00 83.38 187 PHE A CA 1
ATOM 1493 C C . PHE A 1 187 ? -44.151 -9.661 79.041 1.00 83.38 187 PHE A C 1
ATOM 1495 O O . PHE A 1 187 ? -44.900 -9.860 79.998 1.00 83.38 187 PHE A O 1
ATOM 1502 N N . LEU A 1 188 ? -43.586 -10.679 78.383 1.00 82.69 188 LEU A N 1
ATOM 150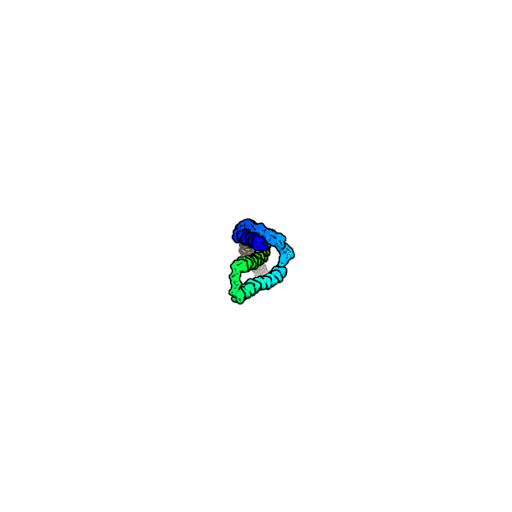3 C CA . LEU A 1 188 ? -43.771 -12.082 78.779 1.00 82.69 188 LEU A CA 1
ATOM 1504 C C . LEU A 1 188 ? -43.142 -12.393 80.143 1.00 82.69 188 LEU A C 1
ATOM 1506 O O . LEU A 1 188 ? -43.746 -13.114 80.939 1.00 82.69 188 LEU A O 1
ATOM 1510 N N . LEU A 1 189 ? -41.966 -11.833 80.439 1.00 85.12 189 LEU A N 1
ATOM 1511 C CA . LEU A 1 189 ? -41.324 -11.963 81.752 1.00 85.12 189 LEU A CA 1
ATOM 1512 C C . LEU A 1 189 ? -42.167 -11.319 82.858 1.00 85.12 189 LEU A C 1
ATOM 1514 O O . LEU A 1 189 ? -42.303 -11.885 83.945 1.00 85.12 189 LEU A O 1
ATOM 1518 N N . GLU A 1 190 ? -42.775 -10.163 82.586 1.00 84.81 190 GLU A N 1
ATOM 1519 C CA . GLU A 1 190 ? -43.689 -9.530 83.538 1.00 84.81 190 GLU A CA 1
ATOM 1520 C C . GLU A 1 190 ? -44.956 -10.355 83.765 1.00 84.81 190 GLU A C 1
ATOM 1522 O O . GLU A 1 190 ? -45.374 -10.506 84.916 1.00 84.81 190 GLU A O 1
ATOM 1527 N N . GLN A 1 191 ? -45.527 -10.940 82.706 1.00 84.88 191 GLN A N 1
ATOM 1528 C CA . GLN A 1 191 ? -46.660 -11.859 82.834 1.00 84.88 191 GLN A CA 1
ATOM 1529 C C . GLN A 1 191 ? -46.304 -13.080 83.693 1.00 84.88 191 GLN A C 1
ATOM 1531 O O . GLN A 1 191 ? -47.057 -13.417 84.608 1.00 84.88 191 GLN A O 1
ATOM 1536 N N . TRP A 1 192 ? -45.135 -13.691 83.473 1.00 86.00 192 TRP A N 1
ATOM 1537 C CA . TRP A 1 192 ? -44.638 -14.795 84.302 1.00 86.00 192 TRP A CA 1
ATOM 1538 C C . TRP A 1 192 ? -44.498 -14.399 85.773 1.00 86.00 192 TRP A C 1
ATOM 1540 O O . TRP A 1 192 ? -45.005 -15.093 86.657 1.00 86.00 192 TRP A O 1
ATOM 1550 N N . ARG A 1 193 ? -43.878 -13.243 86.038 1.00 87.69 193 ARG A N 1
ATOM 1551 C CA . ARG A 1 193 ? -43.698 -12.709 87.393 1.00 87.69 193 ARG A CA 1
ATOM 1552 C C . ARG A 1 193 ? -45.041 -12.508 88.100 1.00 87.69 193 ARG A C 1
ATOM 1554 O O . ARG A 1 193 ? -45.190 -12.903 89.254 1.00 87.69 193 ARG A O 1
ATOM 1561 N N . ILE A 1 194 ? -46.025 -11.909 87.427 1.00 84.81 194 ILE A N 1
ATOM 1562 C CA . ILE A 1 194 ? -47.366 -11.686 87.994 1.00 84.81 194 ILE A CA 1
ATOM 1563 C C . ILE A 1 194 ? -48.057 -13.023 88.297 1.00 84.81 194 ILE A C 1
ATOM 1565 O O . ILE A 1 194 ? -48.629 -13.189 89.377 1.00 84.81 194 ILE A O 1
ATOM 1569 N N . GLN A 1 195 ? -47.971 -13.994 87.385 1.00 80.62 195 GLN A N 1
ATOM 1570 C CA . GLN A 1 195 ? -48.542 -15.328 87.580 1.00 80.62 195 GLN A CA 1
ATOM 1571 C C . GLN A 1 195 ? -47.929 -16.044 88.795 1.00 80.62 195 GLN A C 1
ATOM 1573 O O . GLN A 1 195 ? -48.642 -16.671 89.586 1.00 80.62 195 GLN A O 1
ATOM 1578 N N . GLU A 1 196 ? -46.618 -15.914 88.988 1.00 84.38 196 GLU A N 1
ATOM 1579 C CA . GLU A 1 196 ? -45.915 -16.483 90.135 1.00 84.38 196 GLU A CA 1
ATOM 1580 C C . GLU A 1 196 ? -46.322 -15.811 91.456 1.00 84.38 196 GLU A C 1
ATOM 1582 O O . GLU A 1 196 ? -46.633 -16.507 92.428 1.00 84.38 196 GLU A O 1
ATOM 1587 N N . PHE A 1 197 ? -46.444 -14.478 91.478 1.00 84.31 197 PHE A N 1
ATOM 1588 C CA . PHE A 1 197 ? -46.974 -13.748 92.637 1.00 84.31 197 PHE A CA 1
ATOM 1589 C C . PHE A 1 197 ? -48.385 -14.213 93.026 1.00 84.31 197 PHE A C 1
ATOM 1591 O O . PHE A 1 197 ? -48.656 -14.432 94.211 1.00 84.31 197 PHE A O 1
ATOM 1598 N N . LEU A 1 198 ? -49.276 -14.419 92.052 1.00 84.69 198 LEU A N 1
ATOM 1599 C CA . LEU A 1 198 ? -50.629 -14.928 92.305 1.00 84.69 198 LEU A CA 1
ATOM 1600 C C . LEU A 1 198 ? -50.610 -16.349 92.890 1.00 84.69 198 LEU A C 1
ATOM 1602 O O . LEU A 1 198 ? -51.334 -16.635 93.848 1.00 84.69 198 LEU A O 1
ATOM 1606 N N . SER A 1 199 ? -49.748 -17.228 92.374 1.00 82.50 199 SER A N 1
ATOM 1607 C CA . SER A 1 199 ? -49.565 -18.592 92.893 1.00 82.50 199 SER A CA 1
ATOM 1608 C C . SER A 1 199 ? -49.068 -18.598 94.345 1.00 82.50 199 SER A C 1
ATOM 1610 O O . SER A 1 199 ? -49.613 -19.306 95.202 1.00 82.50 199 SER A O 1
ATOM 1612 N N . HIS A 1 200 ? -48.085 -17.752 94.663 1.00 80.75 200 HIS A N 1
ATOM 1613 C CA . HIS A 1 200 ? -47.609 -17.562 96.033 1.00 80.75 200 HIS A CA 1
ATOM 1614 C C . HIS A 1 200 ? -48.701 -17.007 96.956 1.00 80.75 200 HIS A C 1
ATOM 1616 O O . HIS A 1 200 ? -48.867 -17.505 98.073 1.00 80.75 200 HIS A O 1
ATOM 1622 N N . GLY A 1 201 ? -49.497 -16.044 96.483 1.00 80.00 201 GLY A N 1
ATOM 1623 C CA . GLY A 1 201 ? -50.642 -15.508 97.221 1.00 80.00 201 GLY A CA 1
ATOM 1624 C C . GLY A 1 201 ? -51.696 -16.573 97.546 1.00 80.00 201 GLY A C 1
ATOM 1625 O O . GLY A 1 201 ? -52.174 -16.648 98.680 1.00 80.00 201 GLY A O 1
ATOM 1626 N N . LEU A 1 202 ? -52.014 -17.460 96.598 1.00 80.56 202 LEU A N 1
ATOM 1627 C CA . LEU A 1 202 ? -52.933 -18.584 96.824 1.00 80.56 202 LEU A CA 1
ATOM 1628 C C . LEU A 1 202 ? -52.383 -19.590 97.844 1.00 80.56 202 LEU A C 1
ATOM 1630 O O . LEU A 1 202 ? -53.126 -20.044 98.721 1.00 80.56 202 LEU A O 1
ATOM 1634 N N . LYS A 1 203 ? -51.083 -19.905 97.786 1.00 77.50 203 LYS A N 1
ATOM 1635 C CA . LYS A 1 203 ? -50.423 -20.745 98.802 1.00 77.50 203 LYS A CA 1
ATOM 1636 C C . LYS A 1 203 ? -50.489 -20.104 100.187 1.00 77.50 203 LYS A C 1
ATOM 1638 O O . LYS A 1 203 ? -50.796 -20.797 101.156 1.00 77.50 203 LYS A O 1
ATOM 1643 N N . PHE A 1 204 ? -50.263 -18.796 100.281 1.00 79.00 204 PHE A N 1
ATOM 1644 C CA . PHE A 1 204 ? -50.357 -18.062 101.541 1.00 79.00 204 PHE A CA 1
ATOM 1645 C C . PHE A 1 204 ? -51.787 -18.065 102.092 1.00 79.00 204 PHE A C 1
ATOM 1647 O O . PHE A 1 204 ? -51.995 -18.361 103.265 1.00 79.00 204 PHE A O 1
ATOM 1654 N N . LYS A 1 205 ? -52.792 -17.848 101.236 1.00 75.19 205 LYS A N 1
ATOM 1655 C CA . LYS A 1 205 ? -54.212 -17.932 101.613 1.00 75.19 205 LYS A CA 1
ATOM 1656 C C . LYS A 1 205 ? -54.598 -19.333 102.105 1.00 75.19 205 LYS A C 1
ATOM 1658 O O . LYS A 1 205 ? -55.331 -19.460 103.082 1.00 75.19 205 LYS A O 1
ATOM 1663 N N . SER A 1 206 ? -54.070 -20.383 101.474 1.00 76.56 206 SER A N 1
ATOM 1664 C CA . SER A 1 206 ? -54.253 -21.775 101.910 1.00 76.56 206 SER A CA 1
ATOM 1665 C C . SER A 1 206 ? -53.614 -22.049 103.280 1.00 76.56 206 SER A C 1
ATOM 1667 O O . SER A 1 206 ? -54.262 -22.618 104.159 1.00 76.56 206 SER A O 1
ATOM 1669 N N . GLN A 1 207 ? -52.379 -21.584 103.500 1.00 76.44 207 GLN A N 1
ATOM 1670 C CA . GLN A 1 207 ? -51.688 -21.666 104.796 1.00 76.44 207 GLN A CA 1
ATOM 1671 C C . GLN A 1 207 ? -52.445 -20.907 105.895 1.00 76.44 207 GLN A C 1
ATOM 1673 O O . GLN A 1 207 ? -52.655 -21.436 106.984 1.00 76.44 207 GLN A O 1
ATOM 1678 N N . TYR A 1 208 ? -52.921 -19.697 105.596 1.00 75.44 208 TYR A N 1
ATOM 1679 C CA . TYR A 1 208 ? -53.678 -18.871 106.534 1.00 75.44 208 TYR A CA 1
ATOM 1680 C C . TYR A 1 208 ? -55.020 -19.517 106.905 1.00 75.44 208 TYR A C 1
ATOM 1682 O O . TYR A 1 208 ? -55.365 -19.588 108.081 1.00 75.44 208 TYR A O 1
ATOM 1690 N N . ASN A 1 209 ? -55.742 -20.086 105.933 1.00 74.62 209 ASN A N 1
ATOM 1691 C CA . ASN A 1 209 ? -56.967 -20.843 106.206 1.00 74.62 209 ASN A CA 1
ATOM 1692 C C . ASN A 1 209 ? -56.705 -22.093 107.058 1.00 74.62 209 ASN A C 1
ATOM 1694 O O . ASN A 1 209 ? -57.496 -22.383 107.955 1.00 74.62 209 ASN A O 1
ATOM 1698 N N . LYS A 1 210 ? -55.595 -22.810 106.835 1.00 74.00 210 LYS A N 1
ATOM 1699 C CA . LYS A 1 210 ? -55.186 -23.924 107.708 1.00 74.00 210 LYS A CA 1
ATOM 1700 C C . LYS A 1 210 ? -54.874 -23.453 109.129 1.00 74.00 210 LYS A C 1
ATOM 1702 O O . LYS A 1 210 ? -55.285 -24.113 110.077 1.00 74.00 210 LYS A O 1
ATOM 1707 N N . PHE A 1 211 ? -54.198 -22.316 109.285 1.00 74.56 211 PHE A N 1
ATOM 1708 C CA . PHE A 1 211 ? -53.883 -21.732 110.590 1.00 74.56 211 PHE A CA 1
ATOM 1709 C C . PHE A 1 211 ? -55.146 -21.292 111.348 1.00 74.56 211 PHE A C 1
ATOM 1711 O O . PHE A 1 211 ? -55.314 -21.639 112.515 1.00 74.56 211 PHE A O 1
ATOM 1718 N N . ILE A 1 212 ? -56.081 -20.622 110.666 1.00 74.31 212 ILE A N 1
ATOM 1719 C CA . ILE A 1 212 ? -57.397 -20.258 111.215 1.00 74.31 212 ILE A CA 1
ATOM 1720 C C . ILE A 1 212 ? -58.179 -21.511 111.629 1.00 74.31 212 ILE A C 1
ATOM 1722 O O . ILE A 1 212 ? -58.744 -21.545 112.720 1.00 74.31 212 ILE A O 1
ATOM 1726 N N . TYR A 1 213 ? -58.192 -22.559 110.797 1.00 71.00 213 TYR A N 1
ATOM 1727 C CA . TYR A 1 213 ? -58.852 -23.823 111.131 1.00 71.00 213 TYR A CA 1
ATOM 1728 C C . TYR A 1 213 ? -58.218 -24.482 112.364 1.00 71.00 213 TYR A C 1
ATOM 1730 O O . TYR A 1 213 ? -58.929 -24.946 113.249 1.00 71.00 213 TYR A O 1
ATOM 1738 N N . TYR A 1 214 ? -56.887 -24.462 112.468 1.00 69.25 214 TYR A N 1
ATOM 1739 C CA . TYR A 1 214 ? -56.160 -25.020 113.608 1.00 69.25 214 TYR A CA 1
ATOM 1740 C C . TYR A 1 214 ? -56.434 -24.259 114.913 1.00 69.25 214 TYR A C 1
ATOM 1742 O O . TYR A 1 214 ? -56.639 -24.883 115.950 1.00 69.25 214 TYR A O 1
ATOM 1750 N N . ILE A 1 215 ? -56.510 -22.925 114.866 1.00 70.69 215 ILE A N 1
ATOM 1751 C CA . ILE A 1 215 ? -56.939 -22.111 116.015 1.00 70.69 215 ILE A CA 1
ATOM 1752 C C . ILE A 1 215 ? -58.382 -22.453 116.399 1.00 70.69 215 ILE A C 1
ATOM 1754 O O . ILE A 1 215 ? -58.668 -22.649 117.576 1.00 70.69 215 ILE A O 1
ATOM 1758 N N . LYS A 1 216 ? -59.277 -22.593 115.415 1.00 68.19 216 LYS A N 1
ATOM 1759 C CA . LYS A 1 216 ? -60.694 -22.903 115.647 1.00 68.19 216 LYS A CA 1
ATOM 1760 C C . LYS A 1 216 ? -60.921 -24.297 116.249 1.00 68.19 216 LYS A C 1
ATOM 1762 O O . LYS A 1 216 ? -61.854 -24.460 117.019 1.00 68.19 216 LYS A O 1
ATOM 1767 N N . VAL A 1 217 ? -60.073 -25.277 115.929 1.00 68.88 217 VAL A N 1
ATOM 1768 C CA . VAL A 1 217 ? -60.124 -26.647 116.485 1.00 68.88 217 VAL A CA 1
ATOM 1769 C C . VAL A 1 217 ? -59.453 -26.752 117.862 1.00 68.88 217 VAL A C 1
ATOM 1771 O O . VAL A 1 217 ? -59.748 -27.675 118.608 1.00 68.88 217 VAL A O 1
ATOM 1774 N N . LYS A 1 218 ? -58.543 -25.836 118.212 1.00 63.69 218 LYS A N 1
ATOM 1775 C CA . LYS A 1 218 ? -57.758 -25.903 119.459 1.00 63.69 218 LYS A CA 1
ATOM 1776 C C . LYS A 1 218 ? -58.299 -25.017 120.594 1.00 63.69 218 LYS A C 1
ATOM 1778 O O . LYS A 1 218 ? -57.808 -25.122 121.712 1.00 63.69 218 LYS A O 1
ATOM 1783 N N . PHE A 1 219 ? -59.274 -24.153 120.307 1.00 57.66 219 PHE A N 1
ATOM 1784 C CA . PHE A 1 219 ? -59.911 -23.229 121.262 1.00 57.66 219 PHE A CA 1
ATOM 1785 C C . PHE A 1 219 ? -61.444 -23.404 121.374 1.00 57.66 219 PHE A C 1
ATOM 1787 O O . PHE A 1 219 ? -62.128 -22.513 121.878 1.00 57.66 219 PHE A O 1
ATOM 1794 N N . ILE A 1 220 ? -61.973 -24.548 120.931 1.00 52.50 220 ILE A N 1
ATOM 1795 C CA . ILE A 1 220 ? -63.322 -25.069 121.229 1.00 52.50 220 ILE A CA 1
ATOM 1796 C C . ILE A 1 220 ? -63.123 -26.436 121.879 1.00 52.50 220 ILE A C 1
ATOM 1798 O O . ILE A 1 220 ? -63.824 -26.717 122.872 1.00 52.50 220 ILE A O 1
#

Secondary structure (DSSP, 8-state):
-HHHHHHHHHHHHHHHHHHHS-STHHHHHHHHHHHHHTT--HHHHHHHHHHHHHHHHHHHHHHHHHHHHHHH-----HHHHHHHHHHHHHHHHHHHHHHHHHHHHHHHHHHHHHHHHHHHHHHHHHHHHHHHHHHHHHHHHHHHHHHHHHHHHHHHHHHHHHHHHHHHHHHHHHHHHHHHHHHHHHHHHHHHHHHHHHHHHHHHHHHHHHHHHHHHHH--

InterPro domains:
  IPR008417 B-cell receptor-associated protein 29/31 [PTHR12701] (1-194)